Protein AF-A0ABD3QC97-F1 (afdb_monomer_lite)

Radius of gyration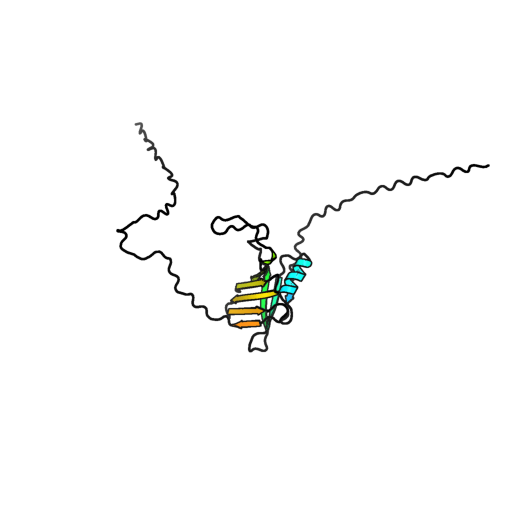: 32.34 Å; chains: 1; bounding box: 93×108×82 Å

Foldseek 3Di:
DDDDDDDDDDDDDDDDPPDPPPPPPPVPPPQDEAEAAQQHQPLVVCVVCVVVVNPKHKYWYWHAEPPDPGTDTFIWIWDDDPAAQPDWDDDPPDDTDGDDRQPDWTWIFGPDPQKTKTWTQRNPFSWIWMWIDHPVAIWIWTDGHSGGIYIYGDDDDDDPPDDPPPPPDPDPPDDPDPDPDPPPPDPPPPPDPPPDDDDD

pLDDT: mean 76.11, std 21.56, range [38.06, 97.56]

Secondary structure (DSSP, 8-state):
----PPP-------------------------EEEE-TTS-HHHHHHHHHHTT-SS-EEEEEEEETTSSSEEEEEEEEPPPSS-TT-EE-STT---EEPPGGG-PEEEEE-STT-EEEEEE-TTT--EEEEEE-SS-EEEEEE-TTSPPEEEEPPP--------S-----------------------------------

Structure (mmCIF, N/CA/C/O backbone):
data_AF-A0ABD3QC97-F1
#
_entry.id   AF-A0ABD3QC97-F1
#
loop_
_atom_site.group_PDB
_atom_site.id
_atom_site.type_symbol
_atom_site.label_atom_id
_atom_site.label_alt_id
_atom_site.label_comp_id
_atom_site.label_asym_id
_atom_site.label_entity_id
_atom_site.label_seq_id
_atom_site.pdbx_PDB_ins_code
_atom_site.Cartn_x
_atom_site.Cartn_y
_atom_site.Cartn_z
_atom_site.occupancy
_atom_site.B_iso_or_equiv
_atom_site.auth_seq_id
_atom_site.auth_comp_id
_atom_site.auth_asym_id
_atom_site.auth_atom_id
_atom_site.pdbx_PDB_model_num
ATOM 1 N N . MET A 1 1 ? -54.491 -59.036 39.174 1.00 44.34 1 MET A N 1
ATOM 2 C CA . MET A 1 1 ? -53.723 -57.776 39.067 1.00 44.34 1 MET A CA 1
ATOM 3 C C . MET A 1 1 ? -52.330 -58.038 39.613 1.00 44.34 1 MET A C 1
ATOM 5 O O . MET A 1 1 ? -52.209 -58.319 40.794 1.00 44.34 1 MET A O 1
ATOM 9 N N . ILE A 1 2 ? -51.314 -58.069 38.748 1.00 43.50 2 ILE A N 1
ATOM 10 C CA . ILE A 1 2 ? -49.920 -58.368 39.113 1.00 43.50 2 ILE A CA 1
ATOM 11 C C . ILE A 1 2 ? -49.104 -57.119 38.775 1.00 43.50 2 ILE A C 1
ATOM 13 O O . ILE A 1 2 ? -48.957 -56.788 37.601 1.00 43.50 2 ILE A O 1
ATOM 17 N N . PHE A 1 3 ? -48.621 -56.415 39.799 1.00 40.97 3 PHE A N 1
ATOM 18 C CA . PHE A 1 3 ? -47.672 -55.312 39.652 1.00 40.97 3 PHE A CA 1
ATOM 19 C C . PHE A 1 3 ? -46.273 -55.894 39.420 1.00 40.97 3 PHE A C 1
ATOM 21 O O . PHE A 1 3 ? -45.796 -56.699 40.219 1.00 40.97 3 PHE A O 1
ATOM 28 N N . ARG A 1 4 ? -45.620 -55.507 38.319 1.00 46.12 4 ARG A N 1
ATOM 29 C CA . ARG A 1 4 ? -44.202 -55.791 38.070 1.00 46.12 4 ARG A CA 1
ATOM 30 C C . ARG A 1 4 ? -43.397 -54.514 38.284 1.00 46.12 4 ARG A C 1
ATOM 32 O O . ARG A 1 4 ? -43.593 -53.533 37.576 1.00 46.12 4 ARG A O 1
ATOM 39 N N . SER A 1 5 ? -42.508 -54.558 39.268 1.00 45.28 5 SER A N 1
ATOM 40 C CA . SER A 1 5 ? -41.515 -53.529 39.569 1.00 45.28 5 SER A CA 1
ATOM 41 C C . SER A 1 5 ? -40.415 -53.533 38.503 1.00 45.28 5 SER A C 1
ATOM 43 O O . SER A 1 5 ? -39.861 -54.588 38.195 1.00 45.28 5 SER A O 1
ATOM 45 N N . ILE A 1 6 ? -40.096 -52.365 37.947 1.00 53.38 6 ILE A N 1
ATOM 46 C CA . ILE A 1 6 ? -38.975 -52.155 37.021 1.00 53.38 6 ILE A CA 1
ATOM 47 C C . ILE A 1 6 ? -37.808 -51.572 37.835 1.00 53.38 6 ILE A C 1
ATOM 49 O O . ILE A 1 6 ? -38.021 -50.569 38.519 1.00 53.38 6 ILE A O 1
ATOM 53 N N . PRO A 1 7 ? -36.593 -52.149 37.804 1.00 53.03 7 PRO A N 1
ATOM 54 C CA . PRO A 1 7 ? -35.428 -51.515 38.408 1.00 53.03 7 PRO A CA 1
ATOM 55 C C . PRO A 1 7 ? -34.941 -50.348 37.537 1.00 53.03 7 PRO A C 1
ATOM 57 O O . PRO A 1 7 ? -34.726 -50.500 36.336 1.00 53.03 7 PRO A O 1
ATOM 60 N N . VAL A 1 8 ? -34.769 -49.181 38.160 1.00 45.41 8 VAL A N 1
ATOM 61 C CA . VAL A 1 8 ? -34.161 -47.989 37.557 1.00 45.41 8 VAL A CA 1
ATOM 62 C C . VAL A 1 8 ? -32.649 -48.084 37.735 1.00 45.41 8 VAL A C 1
ATOM 64 O O . VAL A 1 8 ? -32.145 -48.043 38.856 1.00 45.41 8 VAL A O 1
ATOM 67 N N . THR A 1 9 ? -31.919 -48.213 36.634 1.00 48.28 9 THR A N 1
ATOM 68 C CA . THR A 1 9 ? -30.457 -48.126 36.617 1.00 48.28 9 THR A CA 1
ATOM 69 C C . THR A 1 9 ? -30.058 -46.654 36.548 1.00 48.28 9 THR A C 1
ATOM 71 O O . THR A 1 9 ? -30.301 -45.986 35.546 1.00 48.28 9 THR A O 1
ATOM 74 N N . VAL A 1 10 ? -29.460 -46.131 37.620 1.00 47.41 10 VAL A N 1
ATOM 75 C CA . VAL A 1 10 ? -28.861 -44.790 37.642 1.00 47.41 10 VAL A CA 1
ATOM 76 C C . VAL A 1 10 ? -27.424 -44.915 37.149 1.00 47.41 10 VAL A C 1
ATOM 78 O O . VAL A 1 10 ? -26.538 -45.342 37.885 1.00 47.41 10 VAL A O 1
ATOM 81 N N . THR A 1 11 ? -27.189 -44.570 35.886 1.00 51.69 11 THR A N 1
ATOM 82 C CA . THR A 1 11 ? -25.835 -44.436 35.341 1.00 51.69 11 THR A CA 1
ATOM 83 C C . THR A 1 11 ? -25.391 -42.989 35.522 1.00 51.69 11 THR A C 1
ATOM 85 O O . THR A 1 11 ? -25.837 -42.095 34.807 1.00 51.69 11 THR A O 1
ATOM 88 N N . GLY A 1 12 ? -24.538 -42.755 36.520 1.00 41.22 12 GLY A N 1
ATOM 89 C CA . GLY A 1 12 ? -23.869 -41.47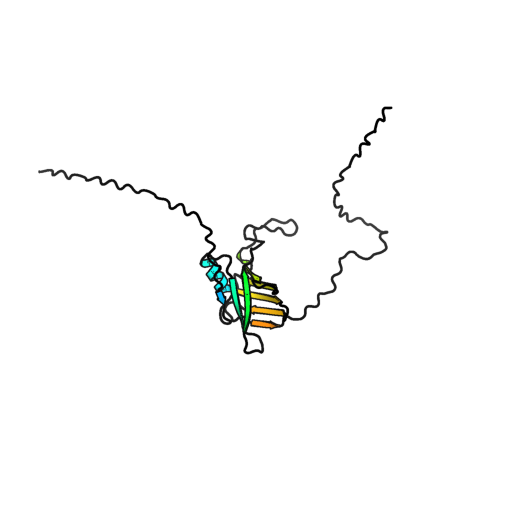5 36.718 1.00 41.22 12 GLY A CA 1
ATOM 90 C C . GLY A 1 12 ? -22.817 -41.254 35.634 1.00 41.22 12 GLY A C 1
ATOM 91 O O . GLY A 1 12 ? -21.831 -41.984 35.571 1.00 41.22 12 GLY A O 1
ATOM 92 N N . LEU A 1 13 ? -23.033 -40.252 34.784 1.00 38.06 13 LEU A N 1
ATOM 93 C CA . LEU A 1 13 ? -22.044 -39.771 33.826 1.00 38.06 13 LEU A CA 1
ATOM 94 C C . LEU A 1 13 ? -21.287 -38.599 34.467 1.00 38.06 13 LEU A C 1
ATOM 96 O O . LEU A 1 13 ? -21.815 -37.493 34.570 1.00 38.06 13 LEU A O 1
ATOM 100 N N . LEU A 1 14 ? -20.057 -38.846 34.925 1.00 42.03 14 LEU A N 1
ATOM 101 C CA . LEU A 1 14 ? -19.115 -37.785 35.287 1.00 42.03 14 LEU A CA 1
ATOM 102 C C . LEU A 1 14 ? -18.595 -37.131 33.998 1.00 42.03 14 LEU A C 1
ATOM 104 O O . LEU A 1 14 ? -17.744 -37.692 33.311 1.00 42.03 14 LEU A O 1
ATOM 108 N N . LEU A 1 15 ? -19.096 -35.940 33.673 1.00 42.75 15 LEU A N 1
ATOM 109 C CA . LEU A 1 15 ? -18.461 -35.040 32.711 1.00 42.75 15 LEU A CA 1
ATOM 110 C C . LEU A 1 15 ? -17.311 -34.321 33.420 1.00 42.75 15 LEU A C 1
ATOM 112 O O . LEU A 1 15 ? -17.520 -33.360 34.158 1.00 42.75 15 LEU A O 1
ATOM 116 N N . ALA A 1 16 ? -16.089 -34.807 33.216 1.00 47.03 16 ALA A N 1
ATOM 117 C CA . ALA A 1 16 ? -14.895 -34.048 33.549 1.00 47.03 16 ALA A CA 1
ATOM 118 C C . ALA A 1 16 ? -14.794 -32.864 32.571 1.00 47.03 16 ALA A C 1
ATOM 120 O O . ALA A 1 16 ? -14.496 -33.054 31.393 1.00 47.03 16 ALA A O 1
ATOM 121 N N . LEU A 1 17 ? -15.060 -31.645 33.051 1.00 43.59 17 LEU A N 1
ATOM 122 C CA . LEU A 1 17 ? -14.680 -30.421 32.350 1.00 43.59 17 LEU A CA 1
ATOM 123 C C . LEU A 1 17 ? -13.154 -30.292 32.408 1.00 43.59 17 LEU A C 1
ATOM 125 O O . LEU A 1 17 ? -12.602 -29.652 33.299 1.00 43.59 17 LEU A O 1
ATOM 129 N N . SER A 1 18 ? -12.458 -30.911 31.460 1.00 43.28 18 SER A N 1
ATOM 130 C CA . SER A 1 18 ? -11.111 -30.476 31.115 1.00 43.28 18 SER A CA 1
ATOM 131 C C . SER A 1 18 ? -11.253 -29.245 30.228 1.00 43.28 18 SER A C 1
ATOM 133 O O . SER A 1 18 ? -11.385 -29.364 29.011 1.00 43.28 18 SER A O 1
ATOM 135 N N . SER A 1 19 ? -11.282 -28.060 30.834 1.00 44.53 19 SER A N 1
ATOM 136 C CA . SER A 1 19 ? -11.042 -26.826 30.094 1.00 44.53 19 SER A CA 1
ATOM 137 C C . SER A 1 19 ? -9.664 -26.954 29.441 1.00 44.53 19 SER A C 1
ATOM 139 O O . SER A 1 19 ? -8.682 -27.100 30.176 1.00 44.53 19 SER A O 1
ATOM 141 N N . PRO A 1 20 ? -9.527 -26.923 28.103 1.00 48.84 20 PRO A N 1
ATOM 142 C CA . PRO A 1 20 ? -8.236 -26.591 27.548 1.00 48.84 20 PRO A CA 1
ATOM 143 C C . PRO A 1 20 ? -7.966 -25.154 27.988 1.00 48.84 20 PRO A C 1
ATOM 145 O O . PRO A 1 20 ? -8.630 -24.215 27.554 1.00 48.84 20 PRO A O 1
ATOM 148 N N . THR A 1 21 ? -7.019 -24.986 28.907 1.00 45.19 21 THR A N 1
ATOM 149 C CA . THR A 1 21 ? -6.290 -23.731 29.031 1.00 45.19 21 THR A CA 1
ATOM 150 C C . THR A 1 21 ? -5.631 -23.528 27.677 1.00 45.19 21 THR A C 1
ATOM 152 O O . THR A 1 21 ? -4.557 -24.064 27.411 1.00 45.19 21 THR A O 1
ATOM 155 N N . THR A 1 22 ? -6.319 -22.829 26.777 1.00 45.06 22 THR A N 1
ATOM 156 C CA . THR A 1 22 ? -5.721 -22.315 25.556 1.00 45.06 22 THR A CA 1
ATOM 157 C C . THR A 1 22 ? -4.781 -21.218 26.017 1.00 45.06 22 THR A C 1
ATOM 159 O O . THR A 1 22 ? -5.123 -20.040 26.053 1.00 45.06 22 THR A O 1
ATOM 162 N N . THR A 1 23 ? -3.589 -21.614 26.451 1.00 44.91 23 THR A N 1
ATOM 163 C CA . THR A 1 23 ? -2.439 -20.733 26.395 1.00 44.91 23 THR A CA 1
ATOM 164 C C . THR A 1 23 ? -2.365 -20.362 24.926 1.00 44.91 23 THR A C 1
ATOM 166 O O . THR A 1 23 ? -2.002 -21.196 24.095 1.00 44.91 23 THR A O 1
ATOM 169 N N . ALA A 1 24 ? -2.827 -19.158 24.586 1.00 43.31 24 ALA A N 1
ATOM 170 C CA . ALA A 1 24 ? -2.526 -18.533 23.320 1.00 43.31 24 ALA A CA 1
ATOM 171 C C . ALA A 1 24 ? -1.005 -18.381 23.304 1.00 43.31 24 ALA A C 1
ATOM 173 O O . ALA A 1 24 ? -0.443 -17.361 23.691 1.00 43.31 24 ALA A O 1
ATOM 174 N N . ALA A 1 25 ? -0.321 -19.460 22.930 1.00 39.78 25 ALA A N 1
ATOM 175 C CA . ALA A 1 25 ? 0.952 -19.339 22.286 1.00 39.78 25 ALA A CA 1
ATOM 176 C C . ALA A 1 25 ? 0.642 -18.431 21.103 1.00 39.78 25 ALA A C 1
ATOM 178 O O . ALA A 1 25 ? -0.031 -18.845 20.157 1.00 39.78 25 ALA A O 1
ATOM 179 N N . ILE A 1 26 ? 1.086 -17.178 21.204 1.00 47.81 26 ILE A N 1
ATOM 180 C CA . ILE A 1 26 ? 1.405 -16.334 20.060 1.00 47.81 26 ILE A CA 1
ATOM 181 C C . ILE A 1 26 ? 2.517 -17.106 19.351 1.00 47.81 26 ILE A C 1
ATOM 183 O O . ILE A 1 26 ? 3.709 -16.859 19.508 1.00 47.81 26 ILE A O 1
ATOM 187 N N . ASN A 1 27 ? 2.114 -18.201 18.717 1.00 40.06 27 ASN A N 1
ATOM 188 C CA . ASN A 1 27 ? 2.943 -19.016 17.886 1.00 40.06 27 ASN A CA 1
ATOM 189 C C . ASN A 1 27 ? 3.192 -18.069 16.733 1.00 40.06 27 ASN A C 1
ATOM 191 O O . ASN A 1 27 ? 2.247 -17.726 16.021 1.00 40.06 27 ASN A O 1
ATOM 195 N N . ALA A 1 28 ? 4.413 -17.547 16.663 1.00 45.94 28 ALA A N 1
ATOM 196 C CA . ALA A 1 28 ? 4.903 -16.786 15.537 1.00 45.94 28 ALA A CA 1
ATOM 197 C C . ALA A 1 28 ? 4.767 -17.697 14.315 1.00 45.94 28 ALA A C 1
ATOM 199 O O . ALA A 1 28 ? 5.686 -18.432 13.953 1.00 45.94 28 ALA A O 1
ATOM 200 N N . GLN A 1 29 ? 3.561 -17.734 13.742 1.00 46.09 29 GLN A N 1
ATOM 201 C CA . GLN A 1 29 ? 3.331 -18.337 12.454 1.00 46.09 29 GLN A CA 1
ATOM 202 C C . GLN A 1 29 ? 4.304 -17.612 11.537 1.00 46.09 29 GLN A C 1
ATOM 204 O O . GLN A 1 29 ? 4.330 -16.378 11.553 1.00 46.09 29 GLN A O 1
ATOM 209 N N . PRO A 1 30 ? 5.159 -18.346 10.808 1.00 52.09 30 PRO A N 1
ATOM 210 C CA . PRO A 1 30 ? 6.045 -17.714 9.850 1.00 52.09 30 PRO A CA 1
ATOM 211 C C . PRO A 1 30 ? 5.164 -16.834 8.970 1.00 52.09 30 PRO A C 1
ATOM 213 O O . PRO A 1 30 ? 4.213 -17.352 8.383 1.00 52.09 30 PRO A O 1
ATOM 216 N N . HIS A 1 31 ? 5.419 -15.519 8.979 1.00 62.09 31 HIS A N 1
ATOM 217 C CA . HIS A 1 31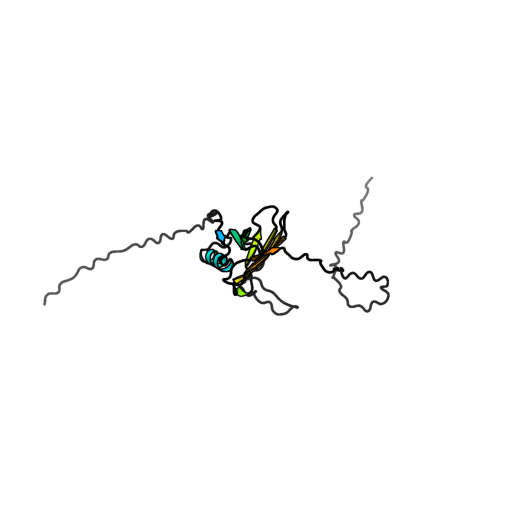 ? 4.628 -14.542 8.239 1.00 62.09 31 HIS A CA 1
ATOM 218 C C . HIS A 1 31 ? 4.576 -15.013 6.790 1.00 62.09 31 HIS A C 1
ATOM 220 O O . HIS A 1 31 ? 5.566 -14.955 6.057 1.00 62.09 31 HIS A O 1
ATOM 226 N N . ARG A 1 32 ? 3.448 -15.609 6.402 1.00 72.69 32 ARG A N 1
ATOM 227 C CA . ARG A 1 32 ? 3.295 -16.144 5.061 1.00 72.69 32 ARG A CA 1
ATOM 228 C C . ARG A 1 32 ? 3.176 -14.937 4.155 1.00 72.69 32 ARG A C 1
ATOM 230 O O . ARG A 1 32 ? 2.211 -14.189 4.257 1.00 72.69 32 ARG A O 1
ATOM 237 N N . ARG A 1 33 ? 4.157 -14.766 3.275 1.00 86.00 33 ARG A N 1
ATOM 238 C CA . ARG A 1 33 ? 4.075 -13.751 2.235 1.00 86.00 33 ARG A CA 1
ATOM 239 C C . ARG A 1 33 ? 3.064 -14.187 1.182 1.00 86.00 33 ARG A C 1
ATOM 241 O O . ARG A 1 33 ? 3.146 -15.304 0.666 1.00 86.00 33 ARG A O 1
ATOM 248 N N . ILE A 1 34 ? 2.105 -13.318 0.899 1.00 93.81 34 ILE A N 1
ATOM 249 C CA . ILE A 1 34 ? 1.015 -13.564 -0.043 1.00 93.81 34 ILE A CA 1
ATOM 250 C C . ILE A 1 34 ? 1.314 -12.811 -1.329 1.00 93.81 34 ILE A C 1
ATOM 252 O O . ILE A 1 34 ? 1.566 -11.609 -1.310 1.00 93.81 34 ILE A O 1
ATOM 256 N N . ASN A 1 35 ? 1.292 -13.517 -2.453 1.00 95.31 35 ASN A N 1
ATOM 257 C CA . ASN A 1 35 ? 1.436 -12.881 -3.755 1.00 95.31 35 ASN A CA 1
ATOM 258 C C . ASN A 1 35 ? 0.069 -12.359 -4.192 1.00 95.31 35 ASN A C 1
ATOM 260 O O . ASN A 1 35 ? -0.887 -13.130 -4.255 1.00 95.31 35 ASN A O 1
ATOM 264 N N . VAL A 1 36 ? -0.003 -11.063 -4.486 1.00 95.12 36 VAL A N 1
ATOM 265 C CA . VAL A 1 36 ? -1.178 -10.409 -5.061 1.00 95.12 36 VAL A CA 1
ATOM 266 C C . VAL A 1 36 ? -0.853 -10.106 -6.516 1.00 95.12 36 VAL A C 1
ATOM 268 O O . VAL A 1 36 ? -0.066 -9.206 -6.811 1.00 95.12 36 VAL A O 1
ATOM 271 N N . GLU A 1 37 ? -1.413 -10.898 -7.422 1.00 93.62 37 GLU A N 1
ATOM 272 C CA . GLU A 1 37 ? -1.229 -10.762 -8.865 1.00 93.62 37 GLU A CA 1
ATOM 273 C C . GLU A 1 37 ? -1.920 -9.495 -9.402 1.00 93.62 37 GLU A C 1
ATOM 275 O O . GLU A 1 37 ? -2.881 -9.016 -8.796 1.00 93.62 37 GLU A O 1
ATOM 280 N N . PRO A 1 38 ? -1.528 -8.967 -10.580 1.00 88.19 38 PRO A N 1
ATOM 281 C CA . PRO A 1 38 ? -2.047 -7.688 -11.073 1.00 88.19 38 PRO A CA 1
ATOM 282 C C . PRO A 1 38 ? -3.570 -7.616 -11.216 1.00 88.19 38 PRO A C 1
ATOM 284 O O . PRO A 1 38 ? -4.141 -6.536 -11.086 1.00 88.19 38 PRO A O 1
ATOM 287 N N . GLY A 1 39 ? -4.229 -8.746 -11.489 1.00 88.81 39 GLY A N 1
ATOM 288 C CA . GLY A 1 39 ? -5.687 -8.841 -11.613 1.00 88.81 39 GLY A CA 1
ATOM 289 C C . GLY A 1 39 ? -6.437 -9.062 -10.295 1.00 88.81 39 GLY A C 1
ATOM 290 O O . GLY A 1 39 ? -7.665 -9.061 -10.311 1.00 88.81 39 GLY A O 1
ATOM 291 N N . GLN A 1 40 ? -5.734 -9.272 -9.180 1.00 93.31 40 GLN A N 1
ATOM 292 C CA . GLN A 1 40 ? -6.343 -9.468 -7.865 1.00 93.31 40 GLN A CA 1
ATOM 293 C C . GLN A 1 40 ? -6.561 -8.129 -7.158 1.00 93.31 40 GLN A C 1
ATOM 295 O O . GLN A 1 40 ? -5.786 -7.180 -7.309 1.00 93.31 40 GLN A O 1
ATOM 300 N N . SER A 1 41 ? -7.623 -8.053 -6.357 1.00 95.12 41 SER A N 1
ATOM 301 C CA . SER A 1 41 ? -7.847 -6.897 -5.496 1.00 95.12 41 SER A CA 1
ATOM 302 C C . SER A 1 41 ? -6.992 -7.011 -4.240 1.00 95.12 41 SER A C 1
ATOM 304 O O . SER A 1 41 ? -7.105 -7.970 -3.483 1.00 95.12 41 SER A O 1
ATOM 306 N N . ILE A 1 42 ? -6.165 -5.996 -3.998 1.00 96.06 42 ILE A N 1
ATOM 307 C CA . ILE A 1 42 ? -5.341 -5.902 -2.790 1.00 96.06 42 ILE A CA 1
ATOM 308 C C . ILE A 1 42 ? -6.250 -5.799 -1.558 1.00 96.06 42 ILE A C 1
ATOM 310 O O . ILE A 1 42 ? -6.003 -6.460 -0.555 1.00 96.06 42 ILE A O 1
ATOM 314 N N . ALA A 1 43 ? -7.330 -5.017 -1.649 1.00 95.56 43 ALA A N 1
ATOM 315 C CA . ALA A 1 43 ? -8.298 -4.866 -0.567 1.00 95.56 43 ALA A CA 1
ATOM 316 C C . ALA A 1 43 ? -9.006 -6.182 -0.212 1.00 95.56 43 ALA A C 1
ATOM 318 O O . ALA A 1 43 ? -9.235 -6.455 0.965 1.00 95.56 43 ALA A O 1
ATOM 319 N N . ASP A 1 44 ? -9.340 -7.010 -1.204 1.00 94.88 44 ASP A N 1
ATOM 320 C CA . ASP A 1 44 ? -9.946 -8.322 -0.954 1.00 94.88 44 ASP A CA 1
ATOM 321 C C . ASP A 1 44 ? -8.974 -9.239 -0.216 1.00 94.88 44 ASP A C 1
ATOM 323 O O . ASP A 1 44 ? -9.374 -9.880 0.752 1.00 94.88 44 ASP A O 1
ATOM 327 N N . GLU A 1 45 ? -7.695 -9.250 -0.602 1.00 95.38 45 GLU A N 1
ATOM 328 C CA . GLU A 1 45 ? -6.711 -10.097 0.075 1.00 95.38 45 GLU A CA 1
ATOM 329 C C . GLU A 1 45 ? -6.376 -9.621 1.486 1.00 95.38 45 GLU A C 1
ATOM 331 O O . GLU A 1 45 ? -6.269 -10.448 2.388 1.00 95.38 45 GLU A O 1
ATOM 336 N N . VAL A 1 46 ? -6.316 -8.308 1.727 1.00 94.81 46 VAL A N 1
ATOM 337 C CA . VAL A 1 46 ? -6.225 -7.770 3.096 1.00 94.81 46 VAL A CA 1
ATOM 338 C C . VAL A 1 46 ? -7.406 -8.258 3.941 1.00 94.81 46 VAL A C 1
ATOM 340 O O . VAL A 1 46 ? -7.208 -8.813 5.022 1.00 94.81 46 VAL A O 1
ATOM 343 N N . ARG A 1 47 ? -8.638 -8.138 3.428 1.00 93.50 47 ARG A N 1
ATOM 344 C CA . ARG A 1 47 ? -9.840 -8.593 4.143 1.00 93.50 47 ARG A CA 1
ATOM 345 C C . ARG A 1 47 ? -9.849 -10.101 4.380 1.00 93.50 47 ARG A C 1
ATOM 347 O O . ARG A 1 47 ? -10.259 -10.535 5.455 1.00 93.50 47 ARG A O 1
ATOM 354 N N . ASN A 1 48 ? -9.398 -10.895 3.411 1.00 94.62 48 ASN A N 1
ATOM 355 C CA . ASN A 1 48 ? -9.301 -12.347 3.544 1.00 94.62 48 ASN A CA 1
ATOM 356 C C . ASN A 1 48 ? -8.326 -12.734 4.660 1.00 94.62 48 ASN A C 1
ATOM 358 O O . ASN A 1 48 ? -8.643 -13.591 5.483 1.00 94.62 48 ASN A O 1
ATOM 362 N N . GLU A 1 49 ? -7.163 -12.088 4.729 1.00 94.88 49 GLU A N 1
ATOM 363 C CA . GLU A 1 49 ? -6.182 -12.340 5.785 1.00 94.88 49 GLU A CA 1
ATOM 364 C C . GLU A 1 49 ? -6.712 -11.952 7.166 1.00 94.88 49 GLU A C 1
ATOM 366 O O . GLU A 1 49 ? -6.622 -12.752 8.101 1.00 94.88 49 GLU A O 1
ATOM 371 N N . HIS A 1 50 ? -7.366 -10.795 7.285 1.00 92.38 50 HIS A N 1
ATOM 372 C CA . HIS A 1 50 ? -8.016 -10.382 8.531 1.00 92.38 50 HIS A CA 1
ATOM 373 C C . HIS A 1 50 ? -9.108 -11.363 8.961 1.00 92.38 50 HIS A C 1
ATOM 375 O O . HIS A 1 50 ? -9.150 -11.764 10.125 1.00 92.38 50 HIS A O 1
ATOM 381 N N . ALA A 1 51 ? -9.948 -11.815 8.026 1.00 93.00 51 ALA A N 1
ATOM 382 C CA . ALA A 1 51 ? -10.990 -12.807 8.290 1.00 93.00 51 ALA A CA 1
ATOM 383 C C . ALA A 1 51 ? -10.416 -14.165 8.737 1.00 93.00 51 ALA A C 1
ATOM 385 O O . ALA A 1 51 ? -11.057 -14.886 9.501 1.00 93.00 51 ALA A O 1
ATOM 386 N N . ASN A 1 52 ? -9.193 -14.491 8.310 1.00 92.44 52 ASN A N 1
ATOM 387 C CA . ASN A 1 52 ? -8.449 -15.678 8.731 1.00 92.44 52 ASN A CA 1
ATOM 388 C C . ASN A 1 52 ? -7.647 -15.472 10.034 1.00 92.44 52 ASN A C 1
ATOM 390 O O . ASN A 1 52 ? -6.940 -16.382 10.467 1.00 92.44 52 ASN A O 1
ATOM 394 N N . GLY A 1 53 ? -7.753 -14.301 10.672 1.00 92.06 53 GLY A N 1
ATOM 395 C CA . GLY A 1 53 ? -7.071 -13.968 11.925 1.00 92.06 53 GLY A CA 1
ATOM 396 C C . GLY A 1 53 ? -5.628 -13.482 11.762 1.00 92.06 53 GLY A C 1
ATOM 397 O O . GLY A 1 53 ? -4.938 -13.278 12.761 1.00 92.06 53 GLY A O 1
ATOM 398 N N . ASN A 1 54 ? -5.158 -13.276 10.531 1.00 91.31 54 ASN A N 1
ATOM 399 C CA . ASN A 1 54 ? -3.853 -12.690 10.263 1.00 91.31 54 ASN A CA 1
ATOM 400 C C . ASN A 1 54 ? -3.979 -11.166 10.187 1.00 91.31 54 ASN A C 1
ATOM 402 O O . ASN A 1 54 ? -4.300 -10.613 9.143 1.00 91.31 54 ASN A O 1
ATOM 406 N N . LEU A 1 55 ? -3.719 -10.491 11.306 1.00 88.94 55 LEU A N 1
ATOM 407 C CA . LEU A 1 55 ? -3.825 -9.030 11.419 1.00 88.94 55 LEU A CA 1
ATOM 408 C C . LEU A 1 55 ? -2.568 -8.284 10.944 1.00 88.94 55 LEU A C 1
ATOM 410 O O . LEU A 1 55 ? -2.543 -7.058 10.955 1.00 88.94 55 LEU A O 1
ATOM 414 N N . ARG A 1 56 ? -1.490 -9.006 10.599 1.00 90.56 56 ARG A N 1
ATOM 415 C CA . ARG A 1 56 ? -0.228 -8.417 10.111 1.00 90.56 56 ARG A CA 1
ATOM 416 C C . ARG A 1 56 ? 0.335 -9.194 8.916 1.00 90.56 56 ARG A C 1
ATOM 418 O O . ARG A 1 56 ? 1.452 -9.725 8.996 1.00 90.56 56 ARG A O 1
ATOM 425 N N . PRO A 1 57 ? -0.435 -9.304 7.823 1.00 94.19 57 PRO A N 1
ATOM 426 C CA . PRO A 1 57 ? 0.006 -9.987 6.619 1.00 94.19 57 PRO A CA 1
ATOM 427 C C . PRO A 1 57 ? 1.174 -9.255 5.944 1.00 94.19 57 PRO A C 1
ATOM 429 O O . PRO A 1 57 ? 1.291 -8.026 5.986 1.00 94.19 57 PRO A O 1
ATOM 432 N N . GLU A 1 58 ? 2.035 -10.036 5.289 1.00 96.00 58 GLU A N 1
ATOM 433 C CA . GLU A 1 58 ? 3.009 -9.529 4.324 1.00 96.00 58 GLU A CA 1
ATOM 434 C C . GLU A 1 58 ? 2.544 -9.869 2.910 1.00 96.00 58 GLU A C 1
ATOM 436 O O . GLU A 1 58 ? 2.162 -11.006 2.628 1.00 96.00 58 GLU A O 1
ATOM 441 N N . PHE A 1 59 ? 2.652 -8.909 2.000 1.00 96.75 59 PHE A N 1
ATOM 442 C CA . PHE A 1 59 ? 2.256 -9.057 0.609 1.00 96.75 59 PHE A CA 1
ATOM 443 C C . PHE A 1 59 ? 3.425 -8.789 -0.331 1.00 96.75 59 PHE A C 1
ATOM 445 O O . PHE A 1 59 ? 4.230 -7.882 -0.119 1.00 96.75 59 PHE A O 1
ATOM 452 N N . THR A 1 60 ? 3.466 -9.536 -1.424 1.00 97.25 60 THR A N 1
ATOM 453 C CA . THR A 1 60 ? 4.162 -9.153 -2.647 1.00 97.25 60 THR A CA 1
ATOM 454 C C . THR A 1 60 ? 3.106 -8.687 -3.637 1.00 97.25 60 THR A C 1
ATOM 456 O O . THR A 1 60 ? 2.356 -9.497 -4.177 1.00 97.25 60 THR A O 1
ATOM 459 N N . ILE A 1 61 ? 3.027 -7.378 -3.860 1.00 96.50 61 ILE A N 1
ATOM 460 C CA . ILE A 1 61 ? 2.048 -6.775 -4.762 1.00 96.50 61 ILE A CA 1
ATOM 461 C C . ILE A 1 61 ? 2.661 -6.672 -6.151 1.00 96.50 61 ILE A C 1
ATOM 463 O O . ILE A 1 61 ? 3.694 -6.025 -6.330 1.00 96.50 61 ILE A O 1
ATOM 467 N N . HIS A 1 62 ? 1.993 -7.272 -7.129 1.00 95.81 62 HIS A N 1
ATOM 468 C CA . HIS A 1 62 ? 2.285 -7.124 -8.544 1.00 95.81 62 HIS A CA 1
ATOM 469 C C . HIS A 1 62 ? 1.286 -6.144 -9.164 1.00 95.81 62 HIS A C 1
ATOM 471 O O . HIS A 1 62 ? 0.079 -6.294 -9.012 1.00 95.81 62 HIS A O 1
ATOM 477 N N . ALA A 1 63 ? 1.778 -5.143 -9.888 1.00 94.56 63 ALA A N 1
ATOM 478 C CA . ALA A 1 63 ? 0.947 -4.153 -10.570 1.00 94.56 63 ALA A CA 1
ATOM 479 C C . ALA A 1 63 ? 1.331 -4.053 -12.047 1.00 94.56 63 ALA A C 1
ATOM 481 O O . ALA A 1 63 ? 2.502 -4.187 -12.409 1.00 94.56 63 ALA A O 1
ATOM 482 N N . GLU A 1 64 ? 0.365 -3.782 -12.922 1.00 93.81 64 GLU A N 1
ATOM 483 C CA . GLU A 1 64 ? 0.664 -3.505 -14.326 1.00 93.81 64 GLU A CA 1
ATOM 484 C C . GLU A 1 64 ? 1.374 -2.157 -14.453 1.00 93.81 64 GLU A C 1
ATOM 486 O O . GLU A 1 64 ? 0.878 -1.126 -13.989 1.00 93.81 64 GLU A O 1
ATOM 491 N N . ARG A 1 65 ? 2.532 -2.137 -15.114 1.00 91.75 65 ARG A N 1
ATOM 492 C CA . ARG A 1 65 ? 3.249 -0.890 -15.364 1.00 91.75 65 ARG A CA 1
ATOM 493 C C . ARG A 1 65 ? 2.674 -0.214 -16.603 1.00 91.75 65 ARG A C 1
ATOM 495 O O . ARG A 1 65 ? 2.688 -0.782 -17.693 1.00 91.75 65 ARG A O 1
ATOM 502 N N . ALA A 1 66 ? 2.188 1.017 -16.463 1.00 80.25 66 ALA A N 1
ATOM 503 C CA . ALA A 1 66 ? 1.661 1.746 -17.614 1.00 80.25 66 ALA A CA 1
ATOM 504 C C . ALA A 1 66 ? 2.757 1.945 -18.679 1.00 80.25 66 ALA A C 1
ATOM 506 O O . ALA A 1 66 ? 3.830 2.467 -18.380 1.00 80.25 66 ALA A O 1
ATOM 507 N N . GLY A 1 67 ? 2.480 1.530 -19.918 1.00 75.69 67 GLY A N 1
ATOM 508 C CA . GLY A 1 67 ? 3.419 1.654 -21.038 1.00 75.69 67 GLY A CA 1
ATOM 509 C C . GLY A 1 67 ? 4.534 0.601 -21.078 1.00 75.69 67 GLY A C 1
ATOM 510 O O . GLY A 1 67 ? 5.506 0.794 -21.802 1.00 75.69 67 GLY A O 1
ATOM 511 N N . SER A 1 68 ? 4.421 -0.497 -20.323 1.00 78.00 68 SER A N 1
ATOM 512 C CA . SER A 1 68 ? 5.378 -1.609 -20.337 1.00 78.00 68 SER A CA 1
ATOM 513 C C . SER A 1 68 ? 4.659 -2.957 -20.261 1.00 78.00 68 SER A C 1
ATOM 515 O O . SER A 1 68 ? 3.608 -3.072 -19.642 1.00 78.00 68 SER A O 1
ATOM 517 N N . GLU A 1 69 ? 5.248 -3.993 -20.860 1.00 74.94 69 GLU A N 1
ATOM 518 C CA . GLU A 1 69 ? 4.781 -5.383 -20.724 1.00 74.94 69 GLU A CA 1
ATOM 519 C C . GLU A 1 69 ? 5.219 -6.027 -19.396 1.00 74.94 69 GLU A C 1
ATOM 521 O O . GLU A 1 69 ? 4.803 -7.136 -19.067 1.00 74.94 69 GLU A O 1
ATOM 526 N N . LYS A 1 70 ? 6.073 -5.350 -18.617 1.00 81.19 70 LYS A N 1
ATOM 527 C CA . LYS A 1 70 ? 6.557 -5.844 -17.322 1.00 81.19 70 LYS A CA 1
ATOM 528 C C . LYS A 1 70 ? 5.646 -5.390 -16.185 1.00 81.19 70 LYS A C 1
ATOM 530 O O . LYS A 1 70 ? 5.263 -4.223 -16.127 1.00 81.19 70 LYS A O 1
ATOM 535 N N . SER A 1 71 ? 5.383 -6.277 -15.229 1.00 86.62 71 SER A N 1
ATOM 536 C CA . SER A 1 71 ? 4.763 -5.907 -13.956 1.00 86.62 71 SER A CA 1
ATOM 537 C C . SER A 1 71 ? 5.766 -5.199 -13.043 1.00 86.62 71 SER A C 1
ATOM 539 O O . SER A 1 71 ? 6.937 -5.578 -12.985 1.00 86.62 71 SER A O 1
ATOM 541 N N . TYR A 1 72 ? 5.296 -4.208 -12.297 1.00 93.12 72 TYR A N 1
ATOM 542 C CA . TYR A 1 72 ? 5.989 -3.684 -11.126 1.00 93.12 72 TYR A CA 1
ATOM 543 C C . TYR A 1 72 ? 5.732 -4.596 -9.924 1.00 93.12 72 TYR A C 1
ATOM 545 O O . TYR A 1 72 ? 4.641 -5.152 -9.811 1.00 93.12 72 TYR A O 1
ATOM 553 N N . GLN A 1 73 ? 6.716 -4.743 -9.040 1.00 95.19 73 GLN A N 1
ATOM 554 C CA . GLN A 1 73 ? 6.605 -5.559 -7.835 1.00 95.19 73 GLN A CA 1
ATOM 555 C C . GLN A 1 73 ? 7.075 -4.761 -6.620 1.00 95.19 73 GLN A C 1
ATOM 557 O O . GLN A 1 73 ? 8.127 -4.127 -6.667 1.00 95.19 73 GLN A O 1
ATOM 562 N N . VAL A 1 74 ? 6.329 -4.840 -5.520 1.00 96.06 74 VAL A N 1
ATOM 563 C CA . VAL A 1 74 ? 6.730 -4.280 -4.224 1.00 96.06 74 VAL A CA 1
ATOM 564 C C . VAL A 1 74 ? 6.355 -5.235 -3.095 1.00 96.06 74 VAL A C 1
ATOM 566 O O . VAL A 1 74 ? 5.263 -5.801 -3.090 1.00 96.06 74 VAL A O 1
ATOM 569 N N . ASN A 1 75 ? 7.259 -5.417 -2.130 1.00 96.88 75 ASN A N 1
ATOM 570 C CA . ASN A 1 75 ? 6.959 -6.161 -0.910 1.00 96.88 75 ASN A CA 1
ATOM 571 C C . ASN A 1 75 ? 6.545 -5.192 0.191 1.00 96.88 75 ASN A C 1
ATOM 573 O O . ASN A 1 75 ? 7.292 -4.270 0.533 1.00 96.88 75 ASN A O 1
ATOM 577 N N . VAL A 1 76 ? 5.384 -5.437 0.779 1.00 97.31 76 VAL A N 1
ATOM 578 C CA . VAL A 1 76 ? 4.816 -4.612 1.839 1.00 97.31 76 VAL A CA 1
ATOM 579 C C . VAL A 1 76 ? 4.293 -5.476 2.974 1.00 97.31 76 VAL A C 1
ATOM 581 O O . VAL A 1 76 ? 4.094 -6.678 2.827 1.00 97.31 76 VAL A O 1
ATOM 584 N N . ARG A 1 77 ? 4.068 -4.857 4.122 1.00 96.94 77 ARG A N 1
ATOM 585 C CA . ARG A 1 77 ? 3.438 -5.465 5.288 1.00 96.94 77 ARG A CA 1
ATOM 586 C C . ARG A 1 77 ? 2.462 -4.488 5.902 1.00 96.94 77 ARG A C 1
ATOM 588 O O . ARG A 1 77 ? 2.662 -3.279 5.797 1.00 96.94 77 ARG A O 1
ATOM 595 N N . GLU A 1 78 ? 1.449 -4.999 6.574 1.00 95.62 78 GLU A N 1
ATOM 596 C CA . GLU A 1 78 ? 0.531 -4.139 7.309 1.00 95.62 78 GLU A CA 1
ATOM 597 C C . GLU A 1 78 ? 1.219 -3.471 8.507 1.00 95.62 78 GLU A C 1
ATOM 599 O O . GLU A 1 78 ? 1.901 -4.111 9.321 1.00 95.62 78 GLU A O 1
ATOM 604 N N . ALA A 1 79 ? 1.081 -2.147 8.579 1.00 94.12 79 ALA A N 1
ATOM 605 C CA . ALA A 1 79 ? 1.578 -1.351 9.685 1.00 94.12 79 ALA A CA 1
ATOM 606 C C . ALA A 1 79 ? 0.700 -1.538 10.923 1.00 94.12 79 ALA A C 1
ATOM 608 O O . ALA A 1 79 ? -0.478 -1.864 10.840 1.00 94.12 79 ALA A O 1
ATOM 609 N N . GLU A 1 80 ? 1.285 -1.298 12.092 1.00 90.81 80 GLU A N 1
ATOM 610 C CA . GLU A 1 80 ? 0.486 -1.185 13.306 1.00 90.81 80 GLU A CA 1
ATOM 611 C C . GLU A 1 80 ? -0.247 0.161 13.294 1.00 90.81 80 GLU A C 1
ATOM 613 O O . GLU A 1 80 ? 0.411 1.197 13.138 1.00 90.81 80 GLU A O 1
ATOM 618 N N . PRO A 1 81 ? -1.584 0.177 13.407 1.00 88.25 81 PRO A N 1
ATOM 619 C CA . PRO A 1 81 ? -2.333 1.417 13.351 1.00 88.25 81 PRO A CA 1
ATOM 620 C C . PRO A 1 81 ? -2.100 2.233 14.626 1.00 88.25 81 PRO A C 1
ATOM 622 O O . PRO A 1 81 ? -2.296 1.748 15.737 1.00 88.25 81 PRO A O 1
ATOM 625 N N . ALA A 1 82 ? -1.721 3.501 14.463 1.00 86.69 82 ALA A N 1
ATOM 626 C CA . ALA A 1 82 ? -1.619 4.440 15.583 1.00 86.69 82 ALA A CA 1
ATOM 627 C C . ALA A 1 82 ? -2.996 4.918 16.082 1.00 86.69 82 ALA A C 1
ATOM 629 O O . ALA A 1 82 ? -3.121 5.378 17.214 1.00 86.69 82 ALA A O 1
ATOM 630 N N . VAL A 1 83 ? -4.017 4.828 15.225 1.00 87.81 83 VAL A N 1
ATOM 631 C CA . VAL A 1 83 ? -5.402 5.225 15.494 1.00 87.81 83 VAL A CA 1
ATOM 632 C C . VAL A 1 83 ? -6.291 4.008 15.295 1.00 87.81 83 VAL A C 1
ATOM 634 O O . VAL A 1 83 ? -6.210 3.335 14.270 1.00 87.81 83 VAL A O 1
ATOM 637 N N . THR A 1 84 ? -7.148 3.740 16.269 1.00 89.06 84 THR A N 1
ATOM 638 C CA . THR A 1 84 ? -8.097 2.618 16.270 1.00 89.06 84 THR A CA 1
ATOM 639 C C . THR A 1 84 ? -9.517 3.127 16.513 1.00 89.06 84 THR A C 1
ATOM 641 O O . THR A 1 84 ? -9.705 4.304 16.818 1.00 89.06 84 THR A O 1
ATOM 644 N N . SER A 1 85 ? -10.521 2.252 16.429 1.00 88.50 85 SER A N 1
ATOM 645 C CA . SER A 1 85 ? -11.914 2.570 16.797 1.00 88.50 85 SER A CA 1
ATOM 646 C C . SER A 1 85 ? -12.057 3.071 18.242 1.00 88.50 85 SER A C 1
ATOM 648 O O . SER A 1 85 ? -12.939 3.866 18.564 1.00 88.50 85 SER A O 1
ATOM 650 N N . GLU A 1 86 ? -11.145 2.658 19.124 1.00 91.06 86 GLU A N 1
ATOM 651 C CA . GLU A 1 86 ? -11.100 3.102 20.520 1.00 91.06 86 GLU A CA 1
ATOM 652 C C . GLU A 1 86 ? -10.523 4.515 20.672 1.00 91.06 86 GLU A C 1
ATOM 654 O O . GLU A 1 86 ? -10.693 5.156 21.709 1.00 91.06 86 GLU A O 1
ATOM 659 N N . THR A 1 87 ? -9.847 5.030 19.642 1.00 91.88 87 THR A N 1
ATOM 660 C CA . THR A 1 87 ? -9.355 6.407 19.644 1.00 91.88 87 THR A CA 1
ATOM 661 C C . THR A 1 87 ? -10.529 7.369 19.541 1.00 91.88 87 THR A C 1
ATOM 663 O O . THR A 1 87 ? -11.448 7.172 18.747 1.00 91.88 87 THR A O 1
ATOM 666 N N . THR A 1 88 ? -10.487 8.439 20.333 1.00 93.00 88 THR A N 1
ATOM 667 C CA . THR A 1 88 ? -11.482 9.511 20.270 1.00 93.00 88 THR A CA 1
ATOM 668 C C . THR A 1 88 ? -10.853 10.793 19.747 1.00 93.00 88 THR A C 1
ATOM 670 O O . THR A 1 88 ? -9.685 11.084 20.008 1.00 93.00 88 THR A O 1
ATOM 673 N N . VAL A 1 89 ? -11.627 11.553 18.978 1.00 90.38 89 VAL A N 1
ATOM 674 C CA . VAL A 1 89 ? -11.218 12.825 18.387 1.00 90.38 89 VAL A CA 1
ATOM 675 C C . VAL A 1 89 ? -12.224 13.911 18.749 1.00 90.38 89 VAL A C 1
ATOM 677 O O . VAL A 1 89 ? -13.436 13.701 18.719 1.00 90.38 89 VAL A O 1
ATOM 680 N N . SER A 1 90 ? -11.708 15.094 19.076 1.00 92.56 90 SER A N 1
ATOM 681 C CA . SER A 1 90 ? -12.488 16.314 19.272 1.00 92.56 90 SER A CA 1
ATOM 682 C C . SER A 1 90 ? -11.974 17.378 18.312 1.00 92.56 90 SER A C 1
ATOM 684 O O . SER A 1 90 ? -10.767 17.577 18.166 1.00 92.56 90 SER A O 1
ATOM 686 N N . PHE A 1 91 ? -12.894 18.067 17.642 1.00 88.25 91 PHE A N 1
ATOM 687 C CA . PHE A 1 91 ? -12.569 19.175 16.756 1.00 88.25 91 PHE A CA 1
ATOM 688 C C . PHE A 1 91 ? -12.943 20.491 17.435 1.00 88.25 91 PHE A C 1
ATOM 690 O O . PHE A 1 91 ? -14.077 20.657 17.879 1.00 88.25 91 PHE A O 1
ATOM 697 N N . GLN A 1 92 ? -11.985 21.421 17.520 1.00 90.19 92 GLN A N 1
ATOM 698 C CA . GLN A 1 92 ? -12.181 22.773 18.070 1.00 90.19 92 GLN A CA 1
ATOM 699 C C . GLN A 1 92 ? -12.800 22.808 19.485 1.00 90.19 92 GLN A C 1
ATOM 701 O O . GLN A 1 92 ? -13.603 23.682 19.797 1.00 90.19 92 GLN A O 1
ATOM 706 N N . GLY A 1 93 ? -12.431 21.855 20.349 1.00 90.06 93 GLY A N 1
ATOM 707 C CA . GLY A 1 93 ? -12.956 21.777 21.719 1.00 90.06 93 GLY A CA 1
ATOM 708 C C . GLY A 1 93 ? -14.406 21.290 21.812 1.00 90.06 93 GLY A C 1
ATOM 709 O O . GLY A 1 93 ? -15.031 21.432 22.861 1.00 90.06 93 GLY A O 1
ATOM 710 N N . GLY A 1 94 ? -14.952 20.731 20.728 1.00 92.50 94 GLY A N 1
ATOM 711 C CA . GLY A 1 94 ? -16.260 20.087 20.718 1.00 92.50 94 GLY A CA 1
ATOM 712 C C . GLY A 1 94 ? -16.283 18.738 21.446 1.00 92.50 94 GLY A C 1
ATOM 713 O O . GLY A 1 94 ? -1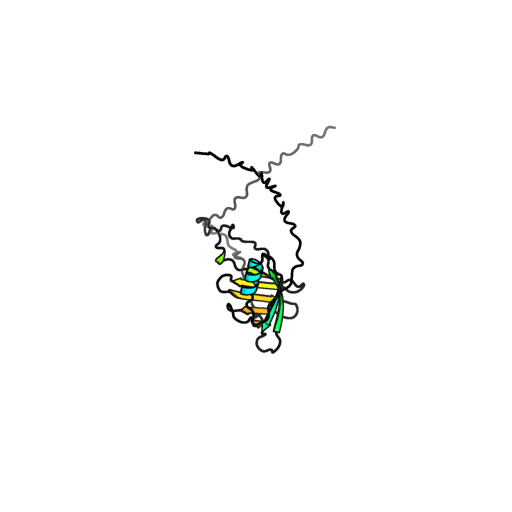5.293 18.283 22.020 1.00 92.50 94 GLY A O 1
ATOM 714 N N . GLU A 1 95 ? -17.434 18.073 21.395 1.00 93.81 95 GLU A N 1
ATOM 715 C CA . GLU A 1 95 ? -17.615 16.728 21.949 1.00 93.81 95 GLU A CA 1
ATOM 716 C C . GLU A 1 95 ? -16.610 15.731 21.349 1.00 93.81 95 GLU A C 1
ATOM 718 O O . GLU A 1 95 ? -16.417 15.692 20.131 1.00 93.81 95 GLU A O 1
ATOM 723 N N . SER A 1 96 ? -15.983 14.924 22.210 1.00 94.81 96 SER A N 1
ATOM 724 C CA . SER A 1 96 ? -15.098 13.846 21.771 1.00 94.81 96 SER A CA 1
ATOM 725 C C . SER A 1 96 ? -15.922 12.679 21.238 1.00 94.81 96 SER A C 1
ATOM 727 O O . SER A 1 96 ? -16.853 12.221 21.902 1.00 94.81 96 SER A O 1
ATOM 729 N N . LYS A 1 97 ? -15.585 12.192 20.045 1.00 93.12 97 LYS A N 1
ATOM 730 C CA . LYS A 1 97 ? -16.274 11.074 19.393 1.00 93.12 97 LYS A CA 1
ATOM 731 C C . LYS A 1 97 ? -15.276 10.002 19.012 1.00 93.12 97 LYS A C 1
ATOM 733 O O . LYS A 1 97 ? -14.152 10.316 18.627 1.00 93.12 97 LYS A O 1
ATOM 738 N N . HIS A 1 98 ? -15.696 8.748 19.114 1.00 93.12 98 HIS A N 1
ATOM 739 C CA . HIS A 1 98 ? -14.910 7.631 18.607 1.00 93.12 98 HIS A CA 1
ATOM 740 C C . HIS A 1 98 ? -14.674 7.772 17.106 1.00 93.12 98 HIS A C 1
ATOM 742 O O . HIS A 1 98 ? -15.536 8.262 16.370 1.00 93.12 98 HIS A O 1
ATOM 748 N N . VAL A 1 99 ? -13.490 7.351 16.675 1.00 90.31 99 VAL A N 1
ATOM 749 C CA . VAL A 1 99 ? -13.164 7.235 15.259 1.00 90.31 99 VAL A CA 1
ATOM 750 C C . VAL A 1 99 ? -13.991 6.100 14.663 1.00 90.31 99 VAL A C 1
ATOM 752 O O . VAL A 1 99 ? -14.061 5.007 15.220 1.00 90.31 99 VAL A O 1
ATOM 755 N N . ASP A 1 100 ? -14.627 6.377 13.529 1.00 86.44 100 ASP A N 1
ATOM 756 C CA . ASP A 1 100 ? -15.369 5.374 12.773 1.00 86.44 100 ASP A CA 1
ATOM 757 C C . ASP A 1 100 ? -14.394 4.341 12.191 1.00 86.44 100 ASP A C 1
ATOM 759 O O . ASP A 1 100 ? -13.454 4.694 11.476 1.00 86.44 100 ASP A O 1
ATOM 763 N N . GLU A 1 101 ? -14.607 3.063 12.501 1.00 82.19 101 GLU A N 1
ATOM 764 C CA . GLU A 1 101 ? -13.752 1.971 12.036 1.00 82.19 101 GLU A CA 1
ATOM 765 C C . GLU A 1 101 ? -13.763 1.835 10.505 1.00 82.19 101 GLU A C 1
ATOM 767 O O . GLU A 1 101 ? -12.743 1.457 9.915 1.00 82.19 101 GLU A O 1
ATOM 772 N N . ASP A 1 102 ? -14.884 2.190 9.867 1.00 79.19 102 ASP A N 1
ATOM 773 C CA . ASP A 1 102 ? -15.050 2.171 8.412 1.00 79.19 102 ASP A CA 1
ATOM 774 C C . ASP A 1 102 ? -14.324 3.339 7.725 1.00 79.19 102 ASP A C 1
ATOM 776 O O . ASP A 1 102 ? -14.091 3.292 6.516 1.00 79.19 102 ASP A O 1
ATOM 780 N N . ALA A 1 103 ? -13.957 4.380 8.482 1.00 77.38 103 ALA A N 1
ATOM 781 C CA . ALA A 1 103 ? -13.172 5.514 7.996 1.00 77.38 103 ALA A CA 1
ATOM 782 C C . ALA A 1 103 ? -11.653 5.286 8.106 1.00 77.38 103 ALA A C 1
ATOM 784 O O . ALA A 1 103 ? -10.875 6.130 7.659 1.00 77.38 103 ALA A O 1
ATOM 785 N N . LEU A 1 104 ? -11.224 4.175 8.714 1.00 85.12 104 LEU A N 1
ATOM 786 C CA . LEU A 1 104 ? -9.815 3.822 8.849 1.00 85.12 104 LEU A CA 1
ATOM 787 C C . LEU A 1 104 ? -9.350 2.992 7.654 1.00 85.12 104 LEU A C 1
ATOM 789 O O . LEU A 1 104 ? -9.749 1.838 7.497 1.00 85.12 104 LEU A O 1
ATOM 793 N N . ASP A 1 105 ? -8.446 3.558 6.863 1.00 92.00 105 ASP A N 1
ATOM 794 C CA . ASP A 1 105 ? -7.717 2.812 5.842 1.00 92.00 105 ASP A CA 1
ATOM 795 C C . ASP A 1 105 ? -6.673 1.896 6.491 1.00 92.00 105 ASP A C 1
ATOM 797 O O . ASP A 1 105 ? -6.002 2.260 7.462 1.00 92.00 105 ASP A O 1
ATOM 801 N N . THR A 1 106 ? -6.479 0.715 5.908 1.00 94.31 106 THR A N 1
ATOM 802 C CA . THR A 1 106 ? -5.332 -0.130 6.243 1.00 94.31 106 THR A CA 1
ATOM 803 C C . THR A 1 106 ? -4.086 0.435 5.566 1.00 94.31 106 THR A C 1
ATOM 805 O O . THR A 1 106 ? -4.070 0.651 4.353 1.00 94.31 106 THR A O 1
ATOM 808 N N . LEU A 1 107 ? -3.021 0.653 6.340 1.00 96.25 107 LEU A N 1
ATOM 809 C CA . LEU A 1 107 ? -1.734 1.103 5.814 1.00 96.25 107 LEU A CA 1
ATOM 810 C C . LEU A 1 107 ? -0.789 -0.077 5.608 1.00 96.25 107 LEU A C 1
ATOM 812 O O . LEU A 1 107 ? -0.421 -0.771 6.556 1.00 96.25 107 LEU A O 1
ATOM 816 N N . LEU A 1 108 ? -0.331 -0.255 4.371 1.00 97.00 108 LEU A N 1
ATOM 817 C CA . LEU A 1 108 ? 0.767 -1.151 4.037 1.00 97.00 108 LEU A CA 1
ATOM 818 C C . LEU A 1 108 ? 2.055 -0.337 3.887 1.00 97.00 108 LEU A C 1
ATOM 820 O O . LEU A 1 108 ? 2.104 0.668 3.173 1.00 97.00 108 LEU A O 1
ATOM 824 N N . VAL A 1 109 ? 3.109 -0.791 4.557 1.00 97.12 109 VAL A N 1
ATOM 825 C CA . VAL A 1 109 ? 4.436 -0.169 4.561 1.00 97.12 109 VAL A CA 1
ATOM 826 C C . VAL A 1 109 ? 5.480 -1.107 3.981 1.00 97.12 109 VAL A C 1
ATOM 828 O O . VAL A 1 109 ? 5.279 -2.319 3.939 1.00 97.12 109 VAL A O 1
ATOM 831 N N . SER A 1 110 ? 6.611 -0.561 3.538 1.00 96.50 110 SER A N 1
ATOM 832 C CA . SER A 1 110 ? 7.678 -1.370 2.939 1.00 96.50 110 SER A CA 1
ATOM 833 C C . SER A 1 110 ? 8.141 -2.504 3.860 1.00 96.50 110 SER A C 1
ATOM 835 O O . SER A 1 110 ? 8.410 -2.305 5.047 1.00 96.50 110 SER A O 1
ATOM 837 N N . ALA A 1 111 ? 8.279 -3.692 3.273 1.00 93.75 111 ALA A N 1
ATOM 838 C CA . ALA A 1 111 ? 8.924 -4.853 3.879 1.00 93.75 111 ALA A CA 1
ATOM 839 C C . ALA A 1 111 ? 10.320 -5.112 3.272 1.00 93.75 111 ALA A C 1
ATOM 841 O O . ALA A 1 111 ? 10.875 -6.197 3.424 1.00 93.75 111 ALA A O 1
ATOM 842 N N . THR A 1 112 ? 10.873 -4.150 2.524 1.00 93.25 112 THR A N 1
ATOM 843 C CA . THR A 1 112 ? 12.180 -4.246 1.854 1.00 93.25 112 THR A CA 1
ATOM 844 C C . THR A 1 112 ? 13.062 -3.060 2.234 1.00 93.25 112 THR A C 1
ATOM 846 O O . THR A 1 112 ? 12.644 -1.906 2.136 1.00 93.25 112 THR A O 1
ATOM 849 N N . GLU A 1 113 ? 14.292 -3.335 2.669 1.00 92.31 113 GLU A N 1
ATOM 850 C CA . GLU A 1 113 ? 15.275 -2.293 2.983 1.00 92.31 113 GLU A CA 1
ATOM 851 C C . GLU A 1 113 ? 15.608 -1.443 1.749 1.00 92.31 113 GLU A C 1
ATOM 853 O O . GLU A 1 113 ? 15.591 -1.925 0.617 1.00 92.31 113 GLU A O 1
ATOM 858 N N . GLY A 1 114 ? 15.877 -0.150 1.954 1.00 92.44 114 GLY A N 1
ATOM 859 C CA . GLY A 1 114 ? 16.146 0.790 0.858 1.00 92.44 114 GLY A CA 1
ATOM 860 C C . GLY A 1 114 ? 14.928 1.130 -0.013 1.00 92.44 114 GLY A C 1
ATOM 861 O O . GLY A 1 114 ? 15.057 1.903 -0.958 1.00 92.44 114 GLY A O 1
ATOM 862 N N . THR A 1 115 ? 13.749 0.588 0.307 1.00 95.19 115 THR A N 1
ATOM 863 C CA . THR A 1 115 ? 12.470 0.949 -0.314 1.00 95.19 115 THR A CA 1
ATOM 864 C C . THR A 1 115 ? 11.565 1.587 0.730 1.00 95.19 115 THR A C 1
ATOM 866 O O . THR A 1 115 ? 11.358 1.029 1.808 1.00 95.19 115 THR A O 1
ATOM 869 N N . ILE A 1 116 ? 10.991 2.739 0.405 1.00 96.12 116 ILE A N 1
ATOM 870 C CA . ILE A 1 116 ? 9.926 3.377 1.175 1.00 96.12 116 ILE A CA 1
ATOM 871 C C . ILE A 1 116 ? 8.626 3.110 0.431 1.00 96.12 116 ILE A C 1
ATOM 873 O O . ILE A 1 116 ? 8.506 3.452 -0.737 1.00 96.12 116 ILE A O 1
ATOM 877 N N . ALA A 1 117 ? 7.651 2.506 1.097 1.00 96.94 117 ALA A N 1
ATOM 878 C CA . ALA A 1 117 ? 6.313 2.315 0.557 1.00 96.94 117 ALA A CA 1
ATOM 879 C C . ALA A 1 117 ? 5.309 2.782 1.603 1.00 96.94 117 ALA A C 1
ATOM 881 O O . ALA A 1 117 ? 5.449 2.434 2.778 1.00 96.94 117 ALA A O 1
ATOM 882 N N . LEU A 1 118 ? 4.325 3.559 1.165 1.00 97.06 118 LEU A N 1
ATOM 883 C CA . LEU A 1 118 ? 3.150 3.925 1.941 1.00 97.06 118 LEU A CA 1
ATOM 884 C C . LEU A 1 118 ? 1.939 3.736 1.035 1.00 97.06 118 LEU A C 1
ATOM 886 O O . LEU A 1 118 ? 1.777 4.464 0.054 1.00 97.06 118 LEU A O 1
ATOM 890 N N . ILE A 1 119 ? 1.134 2.723 1.333 1.00 97.56 119 ILE A N 1
ATOM 891 C CA . ILE A 1 119 ? -0.013 2.326 0.521 1.00 97.56 119 ILE A CA 1
ATOM 892 C C . ILE A 1 119 ? -1.239 2.286 1.428 1.00 97.56 119 ILE A C 1
ATOM 894 O O . ILE A 1 119 ? -1.274 1.508 2.378 1.00 97.56 119 ILE A O 1
ATOM 898 N N . ALA A 1 120 ? -2.226 3.124 1.134 1.00 97.19 120 ALA A N 1
ATOM 899 C CA . ALA A 1 120 ? -3.515 3.135 1.806 1.00 97.19 120 ALA A CA 1
ATOM 900 C C . ALA A 1 120 ? -4.492 2.218 1.065 1.00 97.19 120 ALA A C 1
ATOM 902 O O . ALA A 1 120 ? -4.611 2.284 -0.162 1.00 97.19 120 ALA A O 1
ATOM 903 N N . VAL A 1 121 ? -5.171 1.360 1.821 1.00 96.50 121 VAL A N 1
ATOM 904 C CA . VAL A 1 121 ? -6.184 0.424 1.339 1.00 96.50 121 VAL A CA 1
ATOM 905 C C . VAL A 1 121 ? -7.506 0.767 2.017 1.00 96.50 121 VAL A C 1
ATOM 907 O O . VAL A 1 121 ? -7.678 0.550 3.217 1.00 96.50 121 VAL A O 1
ATOM 910 N N . GLU A 1 122 ? -8.439 1.302 1.237 1.00 94.12 122 GLU A N 1
ATOM 911 C CA . GLU A 1 122 ? -9.762 1.704 1.706 1.00 94.12 122 GLU A CA 1
ATOM 912 C C . GLU A 1 122 ? -10.621 0.474 2.021 1.00 94.12 122 GLU A C 1
ATOM 914 O O . GLU A 1 122 ? -10.875 -0.361 1.147 1.00 94.12 122 GLU A O 1
ATOM 919 N N . LYS A 1 123 ? -11.148 0.386 3.248 1.00 88.12 123 LYS A N 1
ATOM 920 C CA . LYS A 1 123 ? -11.969 -0.757 3.688 1.00 88.12 123 LYS A CA 1
ATOM 921 C C . LYS A 1 123 ? -13.294 -0.890 2.932 1.00 88.12 123 LYS A C 1
ATOM 923 O O . LYS A 1 123 ? -13.710 -2.000 2.605 1.00 88.12 123 LYS A O 1
ATOM 928 N N . LYS A 1 124 ? -13.974 0.232 2.668 1.00 86.88 124 LYS A N 1
ATOM 929 C CA . LYS A 1 124 ? -15.345 0.246 2.131 1.00 86.88 124 LYS A CA 1
ATOM 930 C C . LYS A 1 124 ? -15.396 0.101 0.612 1.00 86.88 124 LYS A C 1
ATOM 932 O O . LYS A 1 124 ? -16.128 -0.742 0.096 1.00 86.88 124 LYS A O 1
ATOM 937 N N . GLY A 1 125 ? -14.655 0.952 -0.097 1.00 87.25 125 GLY A N 1
ATOM 938 C CA . GLY A 1 125 ? -14.619 0.989 -1.560 1.00 87.25 125 GLY A CA 1
ATOM 939 C C . GLY A 1 125 ? -13.566 0.076 -2.186 1.00 87.25 125 GLY A C 1
ATOM 940 O O . GLY A 1 125 ? -13.603 -0.147 -3.396 1.00 87.25 125 GLY A O 1
ATOM 941 N N . GLY A 1 126 ? -12.626 -0.448 -1.393 1.00 93.06 126 GLY A N 1
ATOM 942 C CA . GLY A 1 126 ? -11.515 -1.262 -1.884 1.00 93.06 126 GLY A CA 1
ATOM 943 C C . GLY A 1 126 ? -10.531 -0.490 -2.765 1.00 93.06 126 GLY A C 1
ATOM 944 O O . GLY A 1 126 ? -9.767 -1.100 -3.514 1.00 93.06 126 GLY A O 1
ATOM 945 N N . LYS A 1 127 ? -10.579 0.847 -2.739 1.00 96.19 127 LYS A N 1
ATOM 946 C CA . LYS A 1 127 ? -9.625 1.693 -3.447 1.00 96.19 127 LYS A CA 1
ATOM 947 C C . LYS A 1 127 ? -8.250 1.555 -2.803 1.00 96.19 127 LYS A C 1
ATOM 949 O O . LYS A 1 127 ? -8.128 1.474 -1.585 1.00 96.19 127 LYS A O 1
ATOM 954 N N . VAL A 1 128 ? -7.217 1.574 -3.632 1.00 97.00 128 VAL A N 1
ATOM 955 C CA . VAL A 1 128 ? -5.829 1.606 -3.183 1.00 97.00 128 VAL A CA 1
ATOM 956 C C . VAL A 1 128 ? -5.129 2.784 -3.822 1.00 97.00 128 VAL A C 1
ATOM 958 O O . VAL A 1 128 ? -5.171 2.948 -5.043 1.00 97.00 128 VAL A O 1
ATOM 961 N N . ASP A 1 129 ? -4.450 3.566 -2.994 1.00 97.06 129 ASP A N 1
ATOM 962 C CA . ASP A 1 129 ? -3.533 4.613 -3.417 1.00 97.06 129 ASP A CA 1
ATOM 963 C C . ASP A 1 129 ? -2.232 4.458 -2.640 1.00 97.06 129 ASP A C 1
ATOM 965 O O . ASP A 1 129 ? -2.225 4.329 -1.417 1.00 97.06 129 ASP A O 1
ATOM 969 N N . GLY A 1 130 ? -1.110 4.478 -3.345 1.00 96.44 130 GLY A N 1
ATOM 970 C CA . GLY A 1 130 ? 0.182 4.320 -2.710 1.00 96.44 130 GLY A CA 1
ATOM 971 C C . GLY A 1 130 ? 1.304 5.017 -3.445 1.00 96.44 130 GLY A C 1
ATOM 972 O O . GLY A 1 130 ? 1.239 5.272 -4.650 1.00 96.44 130 GLY A O 1
ATOM 973 N N . ILE A 1 131 ? 2.354 5.307 -2.690 1.00 96.56 131 ILE A N 1
ATOM 974 C CA . ILE A 1 131 ? 3.620 5.817 -3.199 1.00 96.56 131 ILE A CA 1
ATOM 975 C C . ILE A 1 131 ? 4.705 4.834 -2.778 1.00 96.56 131 ILE A C 1
ATOM 977 O O . ILE A 1 131 ? 4.764 4.419 -1.618 1.00 96.56 131 ILE A O 1
ATOM 981 N N . VAL A 1 132 ? 5.560 4.470 -3.728 1.00 95.94 132 VAL A N 1
ATOM 982 C CA . VAL A 1 132 ? 6.742 3.644 -3.496 1.00 95.94 132 VAL A CA 1
ATOM 983 C C . VAL A 1 132 ? 7.960 4.370 -4.047 1.00 95.94 132 VAL A C 1
ATOM 985 O O . VAL A 1 132 ? 7.941 4.822 -5.185 1.00 95.94 132 VAL A O 1
ATOM 988 N N . VAL A 1 133 ? 9.012 4.495 -3.249 1.00 94.69 133 VAL A N 1
ATOM 989 C CA . VAL A 1 133 ? 10.272 5.148 -3.610 1.00 94.69 133 VAL A CA 1
ATOM 990 C C . VAL A 1 133 ? 11.413 4.184 -3.320 1.00 94.69 133 VAL A C 1
ATOM 992 O O . VAL A 1 133 ? 11.530 3.673 -2.205 1.00 94.69 133 VAL A O 1
ATOM 995 N N . SER A 1 134 ? 12.253 3.941 -4.318 1.00 92.94 134 SER A N 1
ATOM 996 C CA . SER A 1 134 ? 13.506 3.192 -4.201 1.00 92.94 134 SER A CA 1
ATOM 997 C C . SER A 1 134 ? 14.680 4.042 -4.704 1.00 92.94 134 SER A C 1
ATOM 999 O O . SER A 1 134 ? 14.505 5.207 -5.059 1.00 92.94 134 SER A O 1
ATOM 1001 N N . SER A 1 135 ? 15.887 3.470 -4.741 1.00 90.94 135 SER A N 1
ATOM 1002 C CA . SER A 1 135 ? 17.059 4.131 -5.334 1.00 90.94 135 SER A CA 1
ATOM 1003 C C . SER A 1 135 ? 16.889 4.466 -6.816 1.00 90.94 135 SER A C 1
ATOM 1005 O O . SER A 1 135 ? 17.537 5.387 -7.308 1.00 90.94 135 SER A O 1
ATOM 1007 N N . ASP A 1 136 ? 16.039 3.714 -7.516 1.00 88.62 136 ASP A N 1
ATOM 1008 C CA . ASP A 1 136 ? 15.998 3.706 -8.977 1.00 88.62 136 ASP A CA 1
ATOM 1009 C C . ASP A 1 136 ? 14.762 4.425 -9.523 1.00 88.62 136 ASP A C 1
ATOM 1011 O O . ASP A 1 136 ? 14.790 4.957 -10.634 1.00 88.62 136 ASP A O 1
ATOM 1015 N N . GLU A 1 137 ? 13.660 4.430 -8.767 1.00 90.62 137 GLU A N 1
ATOM 1016 C CA . GLU A 1 137 ? 12.401 5.009 -9.218 1.00 90.62 137 GLU A CA 1
ATOM 1017 C C . GLU A 1 137 ? 11.455 5.401 -8.080 1.00 90.62 137 GLU A C 1
ATOM 1019 O O . GLU A 1 137 ? 11.457 4.826 -6.990 1.00 90.62 137 GLU A O 1
ATOM 1024 N N . SER A 1 138 ? 10.582 6.356 -8.396 1.00 93.62 138 SER A N 1
ATOM 1025 C CA . SER A 1 138 ? 9.406 6.701 -7.604 1.00 93.62 138 SER A CA 1
ATOM 1026 C C . SER A 1 138 ? 8.162 6.299 -8.385 1.00 93.62 138 SER A C 1
ATOM 1028 O O . SER A 1 138 ? 7.999 6.671 -9.548 1.00 93.62 138 SER A O 1
ATOM 1030 N N . ILE A 1 139 ? 7.275 5.542 -7.751 1.00 94.75 139 ILE A N 1
ATOM 1031 C CA . ILE A 1 139 ? 6.079 4.952 -8.342 1.00 94.75 139 ILE A CA 1
ATOM 1032 C C . ILE A 1 139 ? 4.848 5.395 -7.563 1.00 94.75 139 ILE A C 1
ATOM 1034 O O . ILE A 1 139 ? 4.808 5.344 -6.336 1.00 94.75 139 ILE A O 1
ATOM 1038 N N . LYS A 1 140 ? 3.808 5.771 -8.303 1.00 95.75 140 LYS A N 1
ATOM 1039 C CA . LYS A 1 140 ? 2.438 5.855 -7.816 1.00 95.75 140 LYS A CA 1
ATOM 1040 C C . LYS A 1 140 ? 1.717 4.552 -8.152 1.00 95.75 140 LYS A C 1
ATOM 1042 O O . LYS A 1 140 ? 1.618 4.180 -9.326 1.00 95.75 140 LYS A O 1
ATOM 1047 N N . LEU A 1 141 ? 1.225 3.875 -7.122 1.00 96.06 141 LEU A N 1
ATOM 1048 C CA . LEU A 1 141 ? 0.418 2.666 -7.225 1.00 96.06 141 LEU A CA 1
ATOM 1049 C C . LEU A 1 141 ? -1.053 3.032 -7.022 1.00 96.06 141 LEU A C 1
ATOM 1051 O O . LEU A 1 141 ? -1.387 3.702 -6.048 1.00 96.06 141 LEU A O 1
ATOM 1055 N N . THR A 1 142 ? -1.928 2.612 -7.932 1.00 96.31 142 THR A N 1
ATOM 1056 C CA . THR A 1 142 ? -3.371 2.844 -7.810 1.00 96.31 142 THR A CA 1
ATOM 1057 C C . THR A 1 142 ? -4.179 1.603 -8.169 1.00 96.31 142 THR A C 1
ATOM 1059 O O . THR A 1 142 ? -3.834 0.859 -9.087 1.00 96.31 142 THR A O 1
ATOM 1062 N N . GLN A 1 143 ? -5.292 1.396 -7.472 1.00 96.12 143 GLN A N 1
ATOM 1063 C CA . GLN A 1 143 ? -6.299 0.389 -7.800 1.00 96.12 143 GLN A CA 1
ATOM 1064 C C . GLN A 1 143 ? -7.682 0.955 -7.472 1.00 96.12 143 GLN A C 1
ATOM 1066 O O . GLN A 1 143 ? -7.912 1.492 -6.393 1.00 96.12 143 GLN A O 1
ATOM 1071 N N . THR A 1 144 ? -8.624 0.839 -8.403 1.00 94.62 144 THR A N 1
ATOM 1072 C CA . THR A 1 144 ? -10.049 0.990 -8.076 1.00 94.62 144 THR A CA 1
ATOM 1073 C C . THR A 1 144 ? -10.560 -0.345 -7.536 1.00 94.62 144 THR A C 1
ATOM 1075 O O . THR A 1 144 ? -10.123 -1.385 -8.023 1.00 94.62 144 THR A O 1
ATOM 1078 N N . GLY A 1 145 ? -11.476 -0.340 -6.564 1.00 90.44 145 GLY A N 1
ATOM 1079 C CA . GLY A 1 145 ? -11.994 -1.568 -5.949 1.00 90.44 145 GLY A CA 1
ATOM 1080 C C . GLY A 1 145 ? -12.397 -2.645 -6.960 1.00 90.44 145 GLY A C 1
ATOM 1081 O O . GLY A 1 145 ? -13.094 -2.367 -7.940 1.00 90.44 145 GLY A O 1
ATOM 1082 N N . GLY A 1 146 ? -11.909 -3.871 -6.747 1.00 84.88 146 GLY A N 1
ATOM 1083 C CA . GLY A 1 146 ? -12.150 -5.022 -7.627 1.00 84.88 146 GLY A CA 1
ATOM 1084 C C . GLY A 1 146 ? -11.512 -4.944 -9.023 1.00 84.88 146 GLY A C 1
ATOM 1085 O O . GLY A 1 146 ? -11.768 -5.815 -9.851 1.00 84.88 146 GLY A O 1
ATOM 1086 N N . GLN A 1 147 ? -10.719 -3.911 -9.323 1.00 91.50 147 GLN A N 1
ATOM 1087 C CA . GLN A 1 147 ? -9.993 -3.768 -10.587 1.00 91.50 147 GLN A CA 1
ATOM 1088 C C . GLN A 1 147 ? -8.521 -4.141 -10.424 1.00 91.50 147 GLN A C 1
ATOM 1090 O O . GLN A 1 147 ? -8.020 -4.338 -9.322 1.00 91.50 147 GLN A O 1
ATOM 1095 N N . LYS A 1 148 ? -7.801 -4.197 -11.542 1.00 91.44 148 LYS A N 1
ATOM 1096 C CA . LYS A 1 148 ? -6.355 -4.410 -11.537 1.00 91.44 148 LYS A CA 1
ATOM 1097 C C . LYS A 1 148 ? -5.575 -3.228 -10.961 1.00 91.44 148 LYS A C 1
ATOM 1099 O O . LYS A 1 148 ? -5.989 -2.075 -11.102 1.00 91.44 148 LYS A O 1
ATOM 1104 N N . ALA A 1 149 ? -4.439 -3.525 -10.338 1.00 94.25 149 ALA A N 1
ATOM 1105 C CA . ALA A 1 149 ? -3.519 -2.517 -9.825 1.00 94.25 149 ALA A CA 1
ATOM 1106 C C . ALA A 1 149 ? -2.605 -1.985 -10.938 1.00 94.25 149 ALA A C 1
ATOM 1108 O O . ALA A 1 149 ? -2.101 -2.745 -11.770 1.00 94.25 149 ALA A O 1
ATOM 1109 N N . PHE A 1 150 ? -2.345 -0.680 -10.922 1.00 94.75 150 PHE A N 1
ATOM 1110 C CA . PHE A 1 150 ? -1.449 -0.010 -11.856 1.00 94.75 150 PHE A CA 1
ATOM 1111 C C . PHE A 1 150 ? -0.298 0.671 -11.129 1.00 94.75 150 PHE A C 1
ATOM 1113 O O . PHE A 1 150 ? -0.500 1.355 -10.130 1.00 94.75 150 PHE A O 1
ATOM 1120 N N . ALA A 1 151 ? 0.896 0.549 -11.698 1.00 95.38 151 ALA A N 1
ATOM 1121 C CA . ALA A 1 151 ? 2.083 1.289 -11.306 1.00 95.38 151 ALA A CA 1
ATOM 1122 C C . ALA A 1 151 ? 2.445 2.291 -12.404 1.00 95.38 151 ALA A C 1
ATOM 1124 O O . ALA A 1 151 ? 2.572 1.945 -13.585 1.00 95.38 151 ALA A O 1
ATOM 1125 N N . ARG A 1 152 ? 2.614 3.553 -12.020 1.00 94.38 152 ARG A N 1
ATOM 1126 C CA . ARG A 1 152 ? 3.042 4.637 -12.910 1.00 94.38 152 ARG A CA 1
ATOM 1127 C C . ARG A 1 152 ? 4.186 5.398 -12.256 1.00 94.38 152 ARG A C 1
ATOM 1129 O O . ARG A 1 152 ? 4.210 5.451 -11.030 1.00 94.38 152 ARG A O 1
ATOM 1136 N N . PRO A 1 153 ? 5.102 6.004 -13.025 1.00 92.50 153 PRO A N 1
ATOM 1137 C CA . PRO A 1 153 ? 6.052 6.954 -12.460 1.00 92.50 153 PRO A CA 1
ATOM 1138 C C . PRO A 1 153 ? 5.314 7.993 -11.612 1.00 92.50 153 PRO A C 1
ATOM 1140 O O . PRO A 1 153 ? 4.278 8.513 -12.033 1.00 92.50 153 PRO A O 1
ATOM 1143 N N . ALA A 1 154 ? 5.809 8.240 -10.402 1.00 87.62 154 ALA A N 1
ATOM 1144 C CA . ALA A 1 154 ? 5.299 9.317 -9.573 1.00 87.62 154 ALA A CA 1
ATOM 1145 C C . ALA A 1 154 ? 5.612 10.655 -10.252 1.00 87.62 154 ALA A C 1
ATOM 1147 O O . ALA A 1 154 ? 6.688 10.838 -10.823 1.00 87.62 154 ALA A O 1
ATOM 1148 N N . GLU A 1 155 ? 4.657 11.577 -10.205 1.00 85.19 155 GLU A N 1
ATOM 1149 C CA . GLU A 1 155 ? 4.875 12.941 -10.677 1.00 85.19 155 GLU A CA 1
ATOM 1150 C C . GLU A 1 155 ? 5.899 13.631 -9.772 1.00 85.19 155 GLU A C 1
ATOM 1152 O O . GLU A 1 155 ? 5.911 13.420 -8.556 1.00 85.19 155 GLU A O 1
ATOM 1157 N N . GLU A 1 156 ? 6.765 14.451 -10.365 1.00 79.00 156 GLU A N 1
ATOM 1158 C CA . GLU A 1 156 ? 7.670 15.288 -9.589 1.00 79.00 156 GLU A CA 1
ATOM 1159 C C . GLU A 1 156 ? 6.839 16.262 -8.748 1.00 79.00 156 GLU A C 1
ATOM 1161 O O . GLU A 1 156 ? 6.055 17.055 -9.271 1.00 79.00 156 GLU A O 1
ATOM 1166 N N . PHE A 1 157 ? 6.990 16.179 -7.427 1.00 74.88 157 PHE A N 1
ATOM 1167 C CA . PHE A 1 157 ? 6.328 17.088 -6.507 1.00 74.88 157 PHE A CA 1
ATOM 1168 C C . PHE A 1 157 ? 7.288 18.209 -6.128 1.00 74.88 157 PHE A C 1
ATOM 1170 O O . PHE A 1 157 ? 8.234 18.005 -5.367 1.00 74.88 157 PHE A O 1
ATOM 1177 N N . THR A 1 158 ? 7.026 19.410 -6.633 1.00 76.38 158 THR A N 1
ATOM 1178 C CA . THR A 1 158 ? 7.661 20.624 -6.124 1.00 76.38 158 THR A CA 1
ATOM 1179 C C . THR A 1 158 ? 6.805 21.148 -4.972 1.00 76.38 158 THR A C 1
ATOM 1181 O O . THR A 1 158 ? 5.711 21.661 -5.232 1.00 76.38 158 THR A O 1
ATOM 1184 N N . PRO A 1 159 ? 7.237 21.011 -3.701 1.00 72.62 159 PRO A N 1
ATOM 1185 C CA . PRO A 1 159 ? 6.472 21.568 -2.598 1.00 72.62 159 PRO A CA 1
ATOM 1186 C C . PRO A 1 159 ? 6.334 23.081 -2.794 1.00 72.62 159 PRO A C 1
ATOM 1188 O O . PRO A 1 159 ? 7.288 23.728 -3.244 1.00 72.62 159 PRO A O 1
ATOM 1191 N N . PRO A 1 160 ? 5.179 23.675 -2.450 1.00 77.06 160 PRO A N 1
ATOM 1192 C CA . PRO A 1 160 ? 5.097 25.124 -2.382 1.00 77.06 160 PRO A CA 1
ATOM 1193 C C . PRO A 1 160 ? 6.147 25.630 -1.390 1.00 77.06 160 PRO A C 1
ATOM 1195 O O . PRO A 1 160 ? 6.482 24.939 -0.425 1.00 77.06 160 PRO A O 1
ATOM 1198 N N . ALA A 1 161 ? 6.657 26.842 -1.610 1.00 80.12 161 ALA A N 1
ATOM 1199 C CA . ALA A 1 161 ? 7.488 27.499 -0.612 1.00 80.12 161 ALA A CA 1
ATOM 1200 C C . ALA A 1 161 ? 6.682 27.603 0.692 1.00 80.12 161 ALA A C 1
ATOM 1202 O O . ALA A 1 161 ? 5.680 28.315 0.763 1.00 80.12 161 ALA A O 1
ATOM 1203 N N . TRP A 1 162 ? 7.087 26.844 1.706 1.00 72.06 162 TRP A N 1
ATOM 1204 C CA . TRP A 1 162 ? 6.484 26.877 3.026 1.00 72.06 162 TRP A CA 1
ATOM 1205 C C . TRP A 1 162 ? 7.269 27.891 3.852 1.00 72.06 162 TRP A C 1
ATOM 1207 O O . TRP A 1 162 ? 8.446 27.703 4.146 1.00 72.06 162 TRP A O 1
ATOM 1217 N N . GLY A 1 163 ? 6.628 29.013 4.170 1.00 71.50 163 GLY A N 1
ATOM 1218 C CA . GLY A 1 163 ? 7.134 29.942 5.168 1.00 71.50 163 GLY A CA 1
ATOM 1219 C C . GLY A 1 163 ? 6.697 29.465 6.545 1.00 71.50 163 GLY A C 1
ATOM 1220 O O . GLY A 1 163 ? 5.508 29.250 6.778 1.00 71.50 163 GLY A O 1
ATOM 1221 N N . CYS A 1 164 ? 7.634 29.328 7.478 1.00 61.94 164 CYS A N 1
ATOM 1222 C CA . CYS A 1 164 ? 7.268 29.402 8.885 1.00 61.94 164 CYS A CA 1
ATOM 1223 C C . CYS A 1 164 ? 6.736 30.824 9.090 1.00 61.94 164 CYS A C 1
ATOM 1225 O O . CYS A 1 164 ? 7.465 31.772 8.818 1.00 61.94 164 CYS A O 1
ATOM 1227 N N . GLY A 1 165 ? 5.482 30.993 9.513 1.00 56.03 165 GLY A N 1
ATOM 1228 C CA . GLY A 1 165 ? 4.839 32.301 9.728 1.00 56.03 165 GLY A CA 1
ATOM 1229 C C . GLY A 1 165 ? 5.461 33.165 10.838 1.00 56.03 165 GLY A C 1
ATOM 1230 O O . GLY A 1 165 ? 4.762 33.957 11.457 1.00 56.03 165 GLY A O 1
ATOM 1231 N N . VAL A 1 166 ? 6.754 33.007 11.117 1.00 56.78 166 VAL A N 1
ATOM 1232 C CA . VAL A 1 166 ? 7.576 33.999 11.798 1.00 56.78 166 VAL A CA 1
ATOM 1233 C C . VAL A 1 166 ? 7.881 35.090 10.779 1.00 56.78 166 VAL A C 1
ATOM 1235 O O . VAL A 1 166 ? 8.867 35.025 10.047 1.00 56.78 166 VAL A O 1
ATOM 1238 N N . GLY A 1 167 ? 6.963 36.052 10.669 1.00 45.53 167 GLY A N 1
ATOM 1239 C CA . GLY A 1 167 ? 7.201 37.269 9.904 1.00 45.53 167 GLY A CA 1
ATOM 1240 C C . GLY A 1 167 ? 8.550 37.858 10.306 1.00 45.53 167 GLY A C 1
ATOM 1241 O O . GLY A 1 167 ? 8.826 38.046 11.492 1.00 45.53 167 GLY A O 1
ATOM 1242 N N . ALA A 1 168 ? 9.401 38.113 9.317 1.00 50.91 168 ALA A N 1
ATOM 1243 C CA . ALA A 1 168 ? 10.612 38.908 9.470 1.00 50.91 168 ALA A CA 1
ATOM 1244 C C . ALA A 1 168 ? 10.227 40.396 9.548 1.00 50.91 168 ALA A C 1
ATOM 1246 O O . ALA A 1 168 ? 10.712 41.227 8.782 1.00 50.91 168 ALA A O 1
ATOM 1247 N N . ASP A 1 169 ? 9.299 40.713 10.447 1.00 46.19 169 ASP A N 1
ATOM 1248 C CA . ASP A 1 169 ? 8.706 42.031 10.567 1.00 46.19 169 ASP A CA 1
ATOM 1249 C C . ASP A 1 169 ? 9.470 42.766 11.668 1.00 46.19 169 ASP A C 1
ATOM 1251 O O . ASP A 1 169 ? 9.104 42.789 12.845 1.00 46.19 169 ASP A O 1
ATOM 1255 N N . GLU A 1 170 ? 10.581 43.373 11.259 1.00 50.09 170 GLU A N 1
ATOM 1256 C CA . GLU A 1 170 ? 11.205 44.490 11.959 1.00 50.09 170 GLU A CA 1
ATOM 1257 C C . GLU A 1 170 ? 10.206 45.667 12.058 1.00 50.09 170 GLU A C 1
ATOM 1259 O O . GLU A 1 170 ? 10.209 46.561 11.216 1.00 50.09 170 GLU A O 1
ATOM 1264 N N . ASN A 1 171 ? 9.306 45.657 13.052 1.00 43.72 171 ASN A N 1
ATOM 1265 C CA . ASN A 1 171 ? 8.768 46.827 13.779 1.00 43.72 171 ASN A CA 1
ATOM 1266 C C . ASN A 1 171 ? 7.592 46.420 14.686 1.00 43.72 171 ASN A C 1
ATOM 1268 O O . ASN A 1 171 ? 6.424 46.702 14.414 1.00 43.72 171 ASN A O 1
ATOM 1272 N N . VAL A 1 172 ? 7.899 45.807 15.828 1.00 46.19 172 VAL A N 1
ATOM 1273 C CA . VAL A 1 172 ? 6.936 45.663 16.927 1.00 46.19 172 VAL A CA 1
ATOM 1274 C C . VAL A 1 172 ? 6.900 46.980 17.709 1.00 46.19 172 VAL A C 1
ATOM 1276 O O . VAL A 1 172 ? 7.550 47.122 18.735 1.00 46.19 172 VAL A O 1
ATOM 1279 N N . ASN A 1 173 ? 6.176 47.975 17.193 1.00 42.72 173 ASN A N 1
ATOM 1280 C CA . ASN A 1 173 ? 5.856 49.215 17.920 1.00 42.72 173 ASN A CA 1
ATOM 1281 C C . ASN A 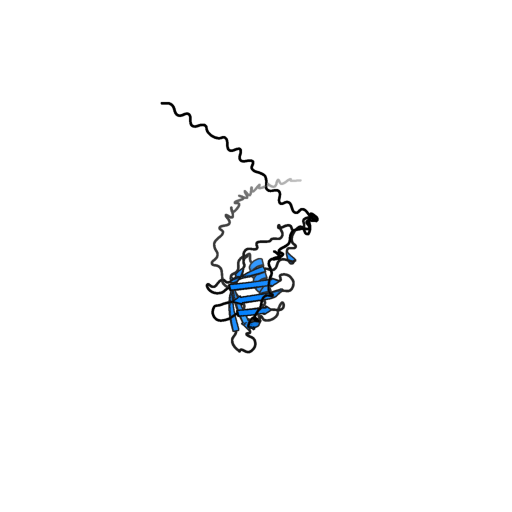1 173 ? 4.353 49.542 17.899 1.00 42.72 173 ASN A C 1
ATOM 1283 O O . ASN A 1 173 ? 3.965 50.689 18.090 1.00 42.72 173 ASN A O 1
ATOM 1287 N N . ASN A 1 174 ? 3.491 48.548 17.683 1.00 40.12 174 ASN A N 1
ATOM 1288 C CA . ASN A 1 174 ? 2.063 48.670 17.979 1.00 40.12 174 ASN A CA 1
ATOM 1289 C C . ASN A 1 174 ? 1.499 47.295 18.338 1.00 40.12 174 ASN A C 1
ATOM 1291 O O . ASN A 1 174 ? 0.940 46.577 17.512 1.00 40.12 174 ASN A O 1
ATOM 1295 N N . VAL A 1 175 ? 1.724 46.924 19.595 1.00 43.22 175 VAL A N 1
ATOM 1296 C CA . VAL A 1 175 ? 1.097 45.781 20.253 1.00 43.22 175 VAL A CA 1
ATOM 1297 C C . VAL A 1 175 ? -0.292 46.229 20.707 1.00 43.22 175 VAL A C 1
ATOM 1299 O O . VAL A 1 175 ? -0.438 46.790 21.788 1.00 43.22 175 VAL A O 1
ATOM 1302 N N . GLU A 1 176 ? -1.318 45.986 19.891 1.00 44.19 176 GLU A N 1
ATOM 1303 C CA . GLU A 1 176 ? -2.652 45.700 20.431 1.00 44.19 176 GLU A CA 1
ATOM 1304 C C . GLU A 1 176 ? -2.755 44.184 20.618 1.00 44.19 176 GLU A C 1
ATOM 1306 O O . GLU A 1 176 ? -3.195 43.413 19.771 1.00 44.19 176 GLU A O 1
ATOM 1311 N N . ASP A 1 177 ? -2.170 43.814 21.749 1.00 49.03 177 ASP A N 1
ATOM 1312 C CA . ASP A 1 177 ? -2.315 42.632 22.583 1.00 49.03 177 ASP A CA 1
ATOM 1313 C C . ASP A 1 177 ? -3.503 41.702 22.245 1.00 49.03 177 ASP A C 1
ATOM 1315 O O . ASP A 1 177 ? -4.619 41.855 22.741 1.00 49.03 177 ASP A O 1
ATOM 1319 N N . VAL A 1 178 ? -3.244 40.668 21.437 1.00 44.56 178 VAL A N 1
ATOM 1320 C CA . VAL A 1 178 ? -4.012 39.415 21.488 1.00 44.56 178 VAL A CA 1
ATOM 1321 C C . VAL A 1 178 ? -3.116 38.384 22.159 1.00 44.56 178 VAL A C 1
ATOM 1323 O O . VAL A 1 178 ? -2.431 37.595 21.505 1.00 44.56 178 VAL A O 1
ATOM 1326 N N . GLY A 1 179 ? -3.089 38.455 23.489 1.00 42.06 179 GLY A N 1
ATOM 1327 C CA . GLY A 1 179 ? -2.319 37.590 24.367 1.00 42.06 179 GLY A CA 1
ATOM 1328 C C . GLY A 1 179 ? -2.493 36.106 24.047 1.00 42.06 179 GLY A C 1
ATOM 1329 O O . GLY A 1 179 ? -3.496 35.478 24.381 1.00 42.06 179 GLY A O 1
ATOM 1330 N N . ARG A 1 180 ? -1.453 35.520 23.454 1.00 46.69 180 ARG A N 1
ATOM 1331 C CA . ARG A 1 180 ? -1.094 34.115 23.656 1.00 46.69 180 ARG A CA 1
ATOM 1332 C C . ARG A 1 180 ? 0.054 34.086 24.652 1.00 46.69 180 ARG A C 1
ATOM 1334 O O . ARG A 1 180 ? 1.203 33.876 24.279 1.00 46.69 180 ARG A O 1
ATOM 1341 N N . PHE A 1 181 ? -0.264 34.329 25.919 1.00 40.69 181 PHE A N 1
ATOM 1342 C CA . PHE A 1 181 ? 0.640 33.968 26.998 1.00 40.69 181 PHE A CA 1
ATOM 1343 C C . PHE A 1 181 ? 0.632 32.443 27.082 1.00 40.69 181 PHE A C 1
ATOM 1345 O O . PHE A 1 181 ? -0.337 31.831 27.530 1.00 40.69 181 PHE A O 1
ATOM 1352 N N . LEU A 1 182 ? 1.700 31.821 26.584 1.00 44.28 182 LEU A N 1
ATOM 1353 C CA . LEU A 1 182 ? 2.152 30.577 27.181 1.00 44.28 182 LEU A CA 1
ATOM 1354 C C . LEU A 1 182 ? 2.451 30.953 28.630 1.00 44.28 182 LEU A C 1
ATOM 1356 O O . LEU A 1 182 ? 3.333 31.772 28.874 1.00 44.28 182 LEU A O 1
ATOM 1360 N N . PHE A 1 183 ? 1.651 30.459 29.571 1.00 41.25 183 PHE A N 1
ATOM 1361 C CA . PHE A 1 183 ? 2.041 30.505 30.969 1.00 41.25 183 PHE A CA 1
ATOM 1362 C C . PHE A 1 183 ? 3.297 29.633 31.068 1.00 41.25 183 PHE A C 1
ATOM 1364 O O . PHE A 1 183 ? 3.206 28.409 31.125 1.00 41.25 183 PHE A O 1
ATOM 1371 N N . GLU A 1 184 ? 4.472 30.258 30.971 1.00 44.75 184 GLU A N 1
ATOM 1372 C CA . GLU A 1 184 ? 5.655 29.754 31.653 1.00 44.75 184 GLU A CA 1
ATOM 1373 C C . GLU A 1 184 ? 5.230 29.635 33.112 1.00 44.75 184 GLU A C 1
ATOM 1375 O O . GLU A 1 184 ? 4.988 30.642 33.780 1.00 44.75 184 GLU A O 1
ATOM 1380 N N . ASP A 1 185 ? 5.028 28.399 33.568 1.00 46.34 185 ASP A N 1
ATOM 1381 C CA . ASP A 1 185 ? 5.027 28.104 34.991 1.00 46.34 185 ASP A CA 1
ATOM 1382 C C . ASP A 1 185 ? 6.360 28.641 35.512 1.00 46.34 185 ASP A C 1
ATOM 1384 O O . ASP A 1 185 ? 7.432 28.097 35.236 1.00 46.34 185 ASP A O 1
ATOM 1388 N N . GLY A 1 186 ? 6.280 29.793 36.175 1.00 44.56 186 GLY A N 1
ATOM 1389 C CA . GLY A 1 186 ? 7.388 30.413 36.865 1.00 44.56 186 GLY A CA 1
ATOM 1390 C C . GLY A 1 186 ? 7.831 29.470 37.967 1.00 44.56 186 GLY A C 1
ATOM 1391 O O . GLY A 1 186 ? 7.264 29.453 39.058 1.00 44.56 186 GLY A O 1
ATOM 1392 N N . HIS A 1 187 ? 8.847 28.669 37.677 1.00 46.25 187 HIS A N 1
ATOM 1393 C CA . HIS A 1 187 ? 9.709 28.152 38.717 1.00 46.25 187 HIS A CA 1
ATOM 1394 C C . HIS A 1 187 ? 10.516 29.344 39.232 1.00 46.25 187 HIS A C 1
ATOM 1396 O O . HIS A 1 187 ? 11.557 29.700 38.684 1.00 46.25 187 HIS A O 1
ATOM 1402 N N . ASP A 1 188 ? 9.975 30.000 40.260 1.00 54.31 188 ASP A N 1
ATOM 1403 C CA . ASP A 1 188 ? 10.742 30.857 41.154 1.00 54.31 188 ASP A CA 1
ATOM 1404 C C . ASP A 1 188 ? 11.782 29.967 41.849 1.00 54.31 188 ASP A C 1
ATOM 1406 O O . ASP A 1 188 ? 11.572 29.449 42.949 1.00 54.31 188 ASP A O 1
ATOM 1410 N N . ASP A 1 189 ? 12.908 29.747 41.171 1.00 54.91 189 ASP A N 1
ATOM 1411 C CA . ASP A 1 189 ? 14.119 29.228 41.782 1.00 54.91 189 ASP A CA 1
ATOM 1412 C C . ASP A 1 189 ? 14.609 30.292 42.769 1.00 54.91 189 ASP A C 1
ATOM 1414 O O . ASP A 1 189 ? 15.404 31.184 42.460 1.00 54.91 189 ASP A O 1
ATOM 1418 N N . HIS A 1 190 ? 14.084 30.216 43.991 1.00 51.28 190 HIS A N 1
ATOM 1419 C CA . HIS A 1 190 ? 14.673 30.849 45.154 1.00 51.28 190 HIS A CA 1
ATOM 1420 C C . HIS A 1 190 ? 16.071 30.253 45.345 1.00 51.28 190 HIS A C 1
ATOM 1422 O O . HIS A 1 190 ? 16.263 29.236 46.008 1.00 51.28 190 HIS A O 1
ATOM 1428 N N . HIS A 1 191 ? 17.066 30.881 44.725 1.00 53.72 191 HIS A N 1
ATOM 1429 C CA . HIS A 1 191 ? 18.457 30.679 45.080 1.00 53.72 191 HIS A CA 1
ATOM 1430 C C . HIS A 1 191 ? 18.666 31.230 46.491 1.00 53.72 191 HIS A C 1
ATOM 1432 O O . HIS A 1 191 ? 18.946 32.414 46.668 1.00 53.72 191 HIS A O 1
ATOM 1438 N N . ASP A 1 192 ? 18.527 30.366 47.494 1.00 55.28 192 ASP A N 1
ATOM 1439 C CA . ASP A 1 192 ? 19.131 30.595 48.800 1.00 55.28 192 ASP A CA 1
ATOM 1440 C C . ASP A 1 192 ? 20.657 30.653 48.607 1.00 55.28 192 ASP A C 1
ATOM 1442 O O . ASP A 1 192 ? 21.261 29.666 48.163 1.00 55.28 192 ASP A O 1
ATOM 1446 N N . PRO A 1 193 ? 21.328 31.781 48.905 1.00 54.31 193 PRO A N 1
ATOM 1447 C CA . PRO A 1 193 ? 22.771 31.774 49.015 1.00 54.31 193 PRO A CA 1
ATOM 1448 C C . PRO A 1 193 ? 23.130 30.971 50.267 1.00 54.31 193 PRO A C 1
ATOM 1450 O O . PRO A 1 193 ? 22.892 31.397 51.395 1.00 54.31 193 PRO A O 1
ATOM 1453 N N . PHE A 1 194 ? 23.706 29.787 50.068 1.00 52.53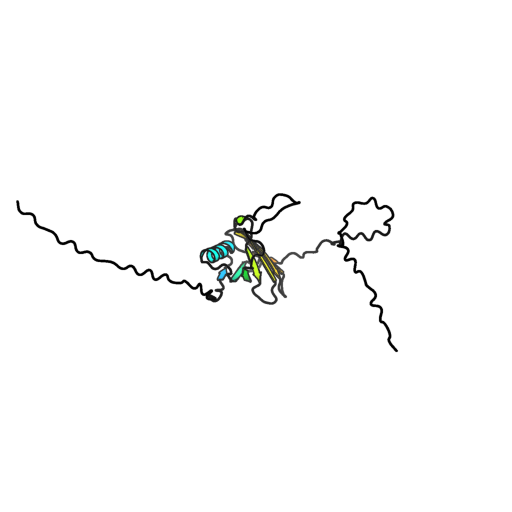 194 PHE A N 1
ATOM 1454 C CA . PHE A 1 194 ? 24.447 29.117 51.126 1.00 52.53 194 PHE A CA 1
ATOM 1455 C C . PHE A 1 194 ? 25.633 30.009 51.511 1.00 52.53 194 PHE A C 1
ATOM 1457 O O . PHE A 1 194 ? 26.641 30.066 50.805 1.00 52.53 194 PHE A O 1
ATOM 1464 N N . ASP A 1 195 ? 25.494 30.709 52.635 1.00 55.00 195 ASP A N 1
ATOM 1465 C CA . ASP A 1 195 ? 26.599 31.343 53.340 1.00 55.00 195 ASP A CA 1
ATOM 1466 C C . ASP A 1 195 ? 27.618 30.260 53.721 1.00 55.00 195 ASP A C 1
ATOM 1468 O O . ASP A 1 195 ? 27.391 29.418 54.595 1.00 55.00 195 ASP A O 1
ATOM 1472 N N . HIS A 1 196 ? 28.760 30.262 53.037 1.00 53.22 196 HIS A N 1
ATOM 1473 C CA . HIS A 1 196 ? 29.933 29.515 53.463 1.00 53.22 196 HIS A CA 1
ATOM 1474 C C . HIS A 1 196 ? 30.598 30.264 54.622 1.00 53.22 196 HIS A C 1
ATOM 1476 O O . HIS A 1 196 ? 31.402 31.173 54.420 1.00 53.22 196 HIS A O 1
ATOM 1482 N N . ASP A 1 197 ? 30.258 29.859 55.844 1.00 51.84 197 ASP A N 1
ATOM 1483 C CA . ASP A 1 197 ? 30.995 30.218 57.052 1.00 51.84 197 ASP A CA 1
ATOM 1484 C C . ASP A 1 197 ? 32.415 29.623 56.979 1.00 51.84 197 ASP A C 1
ATOM 1486 O O . ASP A 1 197 ? 32.617 28.404 57.013 1.00 51.84 197 ASP A O 1
ATOM 1490 N N . HIS A 1 198 ? 33.413 30.492 56.818 1.00 49.44 198 HIS A N 1
ATOM 1491 C CA . HIS A 1 198 ? 34.820 30.134 56.922 1.00 49.44 198 HIS A CA 1
ATOM 1492 C C . HIS A 1 198 ? 35.260 30.260 58.381 1.00 49.44 198 HIS A C 1
ATOM 1494 O O . HIS A 1 198 ? 35.672 31.325 58.835 1.00 49.44 198 HIS A O 1
ATOM 1500 N N . SER A 1 199 ? 35.239 29.139 59.100 1.00 46.84 199 SER A N 1
ATOM 1501 C CA . SER A 1 199 ? 35.978 29.000 60.354 1.00 46.84 199 SER A CA 1
ATOM 1502 C C . SER A 1 199 ? 37.483 28.864 60.077 1.00 46.84 199 SER A C 1
ATOM 1504 O O . SER A 1 199 ? 37.916 27.843 59.537 1.00 46.84 199 SER A O 1
ATOM 1506 N N . ALA A 1 200 ? 38.266 29.868 60.481 1.00 39.97 200 ALA A N 1
ATOM 1507 C CA . ALA A 1 200 ? 39.667 29.752 60.903 1.00 39.97 200 ALA A CA 1
ATOM 1508 C C . ALA A 1 200 ? 40.049 30.940 61.799 1.00 39.97 200 ALA A C 1
ATOM 1510 O O . ALA A 1 200 ? 39.851 32.095 61.359 1.00 39.97 200 ALA A O 1
#

Organism: NCBI:txid2934178

Sequence (200 aa):
MIFRSIPVTVTGLLLALSSPTTTAAINAQPHRRINVEPGQSIADEVRNEHANGNLRPEFTIHAERAGSEKSYQVNVREAEPAVTSETTVSFQGGESKHVDEDALDTLLVSATEGTIALIAVEKKGGKVDGIVVSSDESIKLTQTGGQKAFARPAEEFTPPAWGCGVGADENVNNVEDVGRFLFEDGHDDHHDPFDHDHSA